Protein AF-Q0DTN8-F1 (afdb_monomer_lite)

Organism: Oryza sativa subsp. japonica (NCBI:txid39947)

Structure (mmCIF, N/CA/C/O backbone):
data_AF-Q0DTN8-F1
#
_entry.id   AF-Q0DTN8-F1
#
loop_
_atom_site.group_PDB
_atom_site.id
_atom_site.type_symbol
_atom_site.label_atom_id
_atom_site.label_alt_id
_atom_site.label_comp_id
_atom_site.label_asym_id
_atom_site.label_entity_id
_atom_site.label_seq_id
_atom_site.pdbx_PDB_ins_code
_atom_site.Cartn_x
_atom_site.Cartn_y
_atom_site.Cartn_z
_atom_site.occupancy
_atom_site.B_iso_or_equiv
_atom_site.auth_seq_id
_atom_site.auth_comp_id
_atom_site.auth_asym_id
_atom_site.auth_atom_id
_atom_site.pdbx_PDB_model_num
ATOM 1 N N . ALA A 1 1 ? -10.455 -3.023 -1.416 1.00 80.81 1 ALA A N 1
ATOM 2 C CA . ALA A 1 1 ? -10.491 -3.413 -2.843 1.00 80.81 1 ALA A CA 1
ATOM 3 C C . ALA A 1 1 ? -10.169 -2.243 -3.778 1.00 80.81 1 ALA A C 1
ATOM 5 O O . ALA A 1 1 ? -9.142 -2.306 -4.436 1.00 80.81 1 ALA A O 1
ATOM 6 N N . ALA A 1 2 ? -10.969 -1.166 -3.813 1.00 90.69 2 ALA A N 1
ATOM 7 C CA . ALA A 1 2 ? -10.760 -0.052 -4.754 1.00 90.69 2 ALA A CA 1
ATOM 8 C C . ALA A 1 2 ? -9.363 0.599 -4.661 1.00 90.69 2 ALA A C 1
ATOM 10 O O . ALA A 1 2 ? -8.658 0.666 -5.661 1.00 90.69 2 ALA A O 1
ATOM 11 N N . PHE A 1 3 ? -8.912 0.997 -3.464 1.00 92.81 3 PHE A N 1
ATOM 12 C CA . PHE A 1 3 ? -7.573 1.585 -3.292 1.00 92.81 3 PHE A CA 1
ATOM 13 C C . PHE A 1 3 ? -6.431 0.617 -3.630 1.00 92.81 3 PHE A C 1
ATOM 15 O O . PHE A 1 3 ? -5.430 1.038 -4.200 1.00 92.81 3 PHE A O 1
ATOM 22 N N . SER A 1 4 ? -6.602 -0.681 -3.354 1.00 91.81 4 SER A N 1
ATOM 23 C CA . SER A 1 4 ? -5.664 -1.737 -3.765 1.00 91.81 4 SER A CA 1
ATOM 24 C C . SER A 1 4 ? -5.577 -1.861 -5.287 1.00 91.81 4 SER A C 1
ATOM 26 O O . SER A 1 4 ? -4.480 -1.992 -5.819 1.00 91.81 4 SER A O 1
ATOM 28 N N . ALA A 1 5 ? -6.706 -1.756 -5.997 1.00 93.44 5 ALA A N 1
ATOM 29 C CA . ALA A 1 5 ? -6.728 -1.749 -7.458 1.00 93.44 5 ALA A CA 1
ATOM 30 C C . ALA A 1 5 ? -6.050 -0.494 -8.029 1.00 93.44 5 ALA A C 1
ATOM 32 O O . ALA A 1 5 ? -5.227 -0.613 -8.928 1.00 93.44 5 ALA A O 1
ATOM 33 N N . ILE A 1 6 ? -6.326 0.689 -7.468 1.00 95.38 6 ILE A N 1
ATOM 34 C CA . ILE A 1 6 ? -5.662 1.946 -7.862 1.00 95.38 6 ILE A CA 1
ATOM 35 C C . ILE A 1 6 ? -4.144 1.837 -7.666 1.00 95.38 6 ILE A C 1
ATOM 37 O O . ILE A 1 6 ? -3.380 2.160 -8.572 1.00 95.38 6 ILE A O 1
ATOM 41 N N . TYR A 1 7 ? -3.707 1.335 -6.508 1.00 96.12 7 TYR A N 1
ATOM 42 C CA . TYR A 1 7 ? -2.292 1.115 -6.218 1.00 96.12 7 TYR A CA 1
ATOM 43 C C . TYR A 1 7 ? -1.648 0.142 -7.218 1.00 96.12 7 TYR A C 1
ATOM 45 O O . TYR A 1 7 ? -0.576 0.423 -7.751 1.00 96.12 7 TYR A O 1
ATOM 53 N N . PHE A 1 8 ? -2.318 -0.976 -7.515 1.00 96.25 8 PHE A N 1
ATOM 54 C CA . PHE A 1 8 ? -1.836 -1.966 -8.476 1.00 96.25 8 PHE A CA 1
ATOM 55 C C . PHE A 1 8 ? -1.734 -1.401 -9.898 1.00 96.25 8 PHE A C 1
ATOM 57 O O . PHE A 1 8 ? -0.713 -1.591 -10.552 1.00 96.25 8 PHE A O 1
ATOM 64 N N . ILE A 1 9 ? -2.738 -0.648 -10.357 1.00 96.12 9 ILE A N 1
ATOM 65 C CA . ILE A 1 9 ? -2.703 0.031 -11.661 1.00 96.12 9 ILE A CA 1
ATOM 66 C C . ILE A 1 9 ? -1.526 1.012 -11.720 1.00 96.12 9 ILE A C 1
ATOM 68 O O . ILE A 1 9 ? -0.806 1.033 -12.716 1.00 96.12 9 ILE A O 1
ATOM 72 N N . GLY A 1 10 ? -1.277 1.773 -10.650 1.00 96.25 10 GLY A N 1
ATOM 73 C CA . GLY A 1 10 ? -0.132 2.682 -10.573 1.00 96.25 10 GLY A CA 1
ATOM 74 C C . GLY A 1 10 ? 1.221 1.961 -10.658 1.00 96.25 10 GLY A C 1
ATOM 75 O O . GLY A 1 10 ? 2.111 2.404 -11.384 1.00 96.25 10 GLY A O 1
ATOM 76 N N . LEU A 1 11 ? 1.362 0.814 -9.985 1.00 95.81 11 LEU A N 1
ATOM 77 C CA . LEU A 1 11 ? 2.558 -0.034 -10.065 1.00 95.81 11 LEU A CA 1
ATOM 78 C C . LEU A 1 11 ? 2.772 -0.632 -11.463 1.00 95.81 11 LEU A C 1
ATOM 80 O O . LEU A 1 11 ? 3.896 -0.635 -11.971 1.00 95.81 11 LEU A O 1
ATOM 84 N N . VAL A 1 12 ? 1.697 -1.086 -12.114 1.00 95.94 12 VAL A N 1
ATOM 85 C CA . VAL A 1 12 ? 1.743 -1.557 -13.504 1.00 95.94 12 VAL A CA 1
ATOM 86 C C . VAL A 1 12 ? 2.155 -0.419 -14.439 1.00 95.94 12 VAL A C 1
ATOM 88 O O . VAL A 1 12 ? 3.038 -0.616 -15.268 1.00 95.94 12 VAL A O 1
ATOM 91 N N . ALA A 1 13 ? 1.587 0.780 -14.279 1.00 94.81 13 ALA A N 1
ATOM 92 C CA . ALA A 1 13 ? 1.940 1.948 -15.084 1.00 94.81 13 ALA A CA 1
ATOM 93 C C . ALA A 1 13 ? 3.426 2.324 -14.942 1.00 94.81 13 ALA A C 1
ATOM 95 O O . ALA A 1 13 ? 4.097 2.530 -15.954 1.00 94.81 13 ALA A O 1
ATOM 96 N N . LEU A 1 14 ? 3.970 2.334 -13.717 1.00 94.31 14 LEU A N 1
ATOM 97 C CA . LEU A 1 14 ? 5.404 2.557 -13.492 1.00 94.31 14 LEU A CA 1
ATOM 98 C C . LEU A 1 14 ? 6.274 1.462 -14.109 1.00 94.31 14 LEU A C 1
ATOM 100 O O . LEU A 1 14 ? 7.275 1.759 -14.762 1.00 94.31 14 LEU A O 1
ATOM 104 N N . THR A 1 15 ? 5.885 0.199 -13.939 1.00 94.06 15 THR A N 1
ATOM 105 C CA . THR A 1 15 ? 6.625 -0.937 -14.499 1.00 94.06 15 THR A CA 1
ATOM 106 C C . THR A 1 15 ? 6.655 -0.869 -16.024 1.00 94.06 15 THR A C 1
ATOM 108 O O . THR A 1 15 ? 7.712 -1.054 -16.625 1.00 94.06 15 THR A O 1
ATOM 111 N N . LEU A 1 16 ? 5.528 -0.539 -16.664 1.00 92.25 16 LEU A N 1
ATOM 112 C CA . LEU A 1 16 ? 5.445 -0.345 -18.111 1.00 92.25 16 LEU A CA 1
ATOM 113 C C . LEU A 1 16 ? 6.270 0.862 -18.566 1.00 92.25 16 LEU A C 1
ATOM 115 O O . LEU A 1 16 ? 7.024 0.739 -19.530 1.00 92.25 16 LEU A O 1
ATOM 119 N N . SER A 1 17 ? 6.202 1.986 -17.845 1.00 91.94 17 SER A N 1
ATOM 120 C CA . SER A 1 17 ? 7.018 3.175 -18.126 1.00 91.94 17 SER A CA 1
ATOM 121 C C . SER A 1 17 ? 8.517 2.869 -18.103 1.00 91.94 17 SER A C 1
ATOM 123 O O . SER A 1 17 ? 9.271 3.446 -18.880 1.00 91.94 17 SER A O 1
ATOM 125 N N . ALA A 1 18 ? 8.946 1.952 -17.233 1.00 89.12 18 ALA A N 1
ATOM 126 C 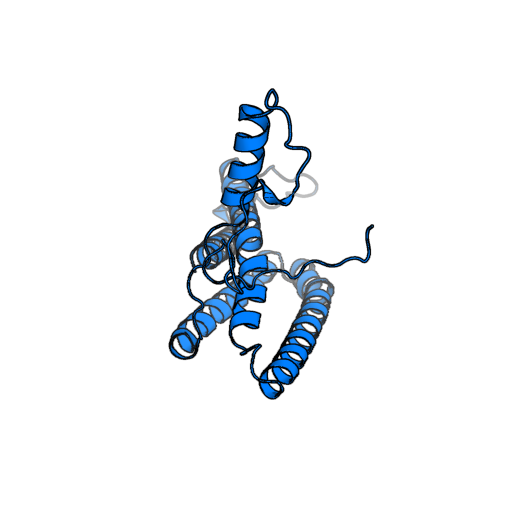CA . ALA A 1 18 ? 10.341 1.566 -17.070 1.00 89.12 18 ALA A CA 1
ATOM 127 C C . ALA A 1 18 ? 10.760 0.333 -17.886 1.00 89.12 18 ALA A C 1
ATOM 129 O O . ALA A 1 18 ? 11.946 0.014 -17.888 1.00 89.12 18 ALA A O 1
ATOM 130 N N . SER A 1 19 ? 9.844 -0.357 -18.575 1.00 88.75 19 SER A N 1
ATOM 131 C CA . SER A 1 19 ? 10.147 -1.601 -19.312 1.00 88.75 19 SER A CA 1
ATOM 132 C C . SER A 1 19 ? 9.856 -1.514 -20.810 1.00 88.75 19 SER A C 1
ATOM 134 O O . SER A 1 19 ? 10.461 -2.244 -21.591 1.00 88.75 19 SER A O 1
ATOM 136 N N . VAL A 1 20 ? 8.935 -0.642 -21.233 1.00 88.31 20 VAL A N 1
ATOM 137 C CA . VAL A 1 20 ? 8.545 -0.497 -22.640 1.00 88.31 20 VAL A CA 1
ATOM 138 C C . VAL A 1 20 ? 9.430 0.558 -23.311 1.00 88.31 20 VAL A C 1
ATOM 140 O O . VAL A 1 20 ? 9.359 1.724 -22.920 1.00 88.31 20 VAL A O 1
ATOM 143 N N . PRO A 1 21 ? 10.198 0.218 -24.367 1.00 82.25 21 PRO A N 1
ATOM 144 C CA . PRO A 1 21 ? 11.102 1.166 -25.026 1.00 82.25 21 PRO A CA 1
ATOM 145 C C . PRO A 1 21 ? 10.416 2.432 -25.559 1.00 82.25 21 PRO A C 1
ATOM 147 O O . PRO A 1 21 ? 11.025 3.492 -25.584 1.00 82.25 21 PRO A O 1
ATOM 150 N N . ALA A 1 22 ? 9.139 2.347 -25.949 1.00 80.81 22 ALA A N 1
ATOM 151 C CA . ALA A 1 22 ? 8.358 3.501 -26.406 1.00 80.81 22 ALA A CA 1
ATOM 152 C C . ALA A 1 22 ? 8.026 4.506 -25.280 1.00 80.81 22 ALA A C 1
ATOM 154 O O . ALA A 1 22 ? 7.807 5.688 -25.545 1.00 80.81 22 ALA A O 1
ATOM 155 N N . LEU A 1 23 ? 7.984 4.046 -24.025 1.00 79.88 23 LEU A N 1
ATOM 156 C CA . LEU A 1 23 ? 7.694 4.868 -22.846 1.00 79.88 23 LEU A CA 1
ATOM 157 C C . LEU A 1 23 ? 8.962 5.304 -22.099 1.00 79.88 23 LEU A C 1
ATOM 159 O O . LEU A 1 23 ? 8.875 6.107 -21.173 1.00 79.88 23 LEU A O 1
ATOM 163 N N . GLN A 1 24 ? 10.130 4.817 -22.518 1.00 84.00 24 GLN A N 1
ATOM 164 C CA . GLN A 1 24 ? 11.418 5.250 -21.996 1.00 84.00 24 GLN A CA 1
ATOM 165 C C . GLN A 1 24 ? 11.964 6.427 -22.813 1.00 84.00 24 GLN A C 1
ATOM 167 O O . GLN A 1 24 ? 11.819 6.448 -24.042 1.00 84.00 24 GLN A O 1
ATOM 172 N N . PRO A 1 25 ? 12.629 7.402 -22.170 1.00 80.06 25 PRO A N 1
ATOM 173 C CA . PRO A 1 25 ? 13.370 8.412 -22.906 1.00 80.06 25 PRO A CA 1
ATOM 174 C C . PRO A 1 25 ? 14.458 7.744 -23.769 1.00 80.06 25 PRO A C 1
ATOM 176 O O . PRO A 1 25 ? 14.965 6.671 -23.414 1.00 80.06 25 PRO A O 1
ATOM 179 N N . PRO A 1 26 ? 14.830 8.351 -24.908 1.00 78.62 26 PRO A N 1
ATOM 180 C CA . PRO A 1 26 ? 15.889 7.817 -25.753 1.00 78.62 26 PRO A CA 1
ATOM 181 C C . PRO A 1 26 ? 17.196 7.670 -24.965 1.00 78.62 26 PRO A C 1
ATOM 183 O O . PRO A 1 26 ? 17.511 8.490 -24.101 1.00 78.62 26 PRO A O 1
ATOM 186 N N . LYS A 1 27 ? 17.982 6.634 -25.283 1.00 79.06 27 LYS A N 1
ATOM 187 C CA . LYS A 1 27 ? 19.291 6.422 -24.647 1.00 79.06 27 LYS A CA 1
ATOM 188 C C . LYS A 1 27 ? 20.189 7.642 -24.870 1.00 79.06 27 LYS A C 1
ATOM 190 O O . LYS A 1 27 ? 20.216 8.199 -25.966 1.00 79.06 27 LYS A O 1
ATOM 195 N N . CYS A 1 28 ? 20.946 8.022 -23.844 1.00 82.00 28 CYS A N 1
ATOM 196 C CA . CYS A 1 28 ? 21.889 9.130 -23.941 1.00 82.00 28 CYS A CA 1
ATOM 197 C C . CYS A 1 28 ? 22.970 8.842 -24.990 1.00 82.00 28 CYS A C 1
ATOM 199 O O . CYS A 1 28 ? 23.512 7.736 -25.052 1.00 82.00 28 CYS A O 1
ATOM 201 N N . SER A 1 29 ? 23.307 9.852 -25.790 1.00 80.38 29 SER A N 1
ATOM 202 C CA . SER A 1 29 ? 24.415 9.793 -26.743 1.00 80.38 29 SER A CA 1
ATOM 203 C C . SER A 1 29 ? 25.628 10.486 -26.123 1.00 80.38 29 SER A C 1
ATOM 205 O O . SER A 1 29 ? 25.828 11.689 -26.292 1.00 80.38 29 SER A O 1
ATOM 207 N N . GLY A 1 30 ? 26.420 9.739 -25.351 1.00 81.00 30 GLY A N 1
ATOM 208 C CA . GLY A 1 30 ? 27.534 10.297 -24.578 1.00 81.00 30 GLY A CA 1
ATOM 209 C C . GLY A 1 30 ? 27.035 11.112 -23.382 1.00 81.00 30 GLY A C 1
ATOM 210 O O . GLY A 1 30 ? 26.305 10.587 -22.547 1.00 81.00 30 GLY A O 1
ATOM 211 N N . SER A 1 31 ? 27.418 12.389 -23.294 1.00 80.50 31 SER A N 1
ATOM 212 C CA . SER A 1 31 ? 27.005 13.303 -22.215 1.00 80.50 31 SER A CA 1
ATOM 213 C C . SER A 1 31 ? 25.653 13.988 -22.448 1.00 80.50 31 SER A C 1
ATOM 215 O O . SER A 1 31 ? 25.164 14.677 -21.555 1.00 80.50 31 SER A O 1
ATOM 217 N N . ILE A 1 32 ? 25.047 13.824 -23.629 1.00 80.81 32 ILE A N 1
ATOM 218 C CA . ILE A 1 32 ? 23.784 14.476 -23.991 1.00 80.81 32 ILE A CA 1
ATOM 219 C C . ILE A 1 32 ? 22.647 13.457 -23.871 1.00 80.81 32 ILE A C 1
ATOM 221 O O . ILE A 1 32 ? 22.564 12.496 -24.642 1.00 80.81 32 ILE A O 1
ATOM 225 N N . CYS A 1 33 ? 21.766 13.684 -22.898 1.00 81.94 33 CYS A N 1
ATOM 226 C CA . CYS A 1 33 ? 20.543 12.918 -22.691 1.00 81.94 33 CYS A CA 1
ATOM 227 C C . CYS A 1 33 ? 19.343 13.761 -23.147 1.00 81.94 33 CYS A C 1
ATOM 229 O O . CYS A 1 33 ? 19.134 14.839 -22.589 1.00 81.94 33 CYS A O 1
ATOM 231 N N . PRO A 1 34 ? 18.567 13.319 -24.151 1.00 81.44 34 PRO A N 1
ATOM 232 C CA . PRO A 1 34 ? 17.347 14.019 -24.533 1.00 81.44 34 PRO A CA 1
ATOM 233 C C . PRO A 1 34 ? 16.305 13.933 -23.412 1.00 81.44 34 PRO A C 1
ATOM 235 O O . PRO A 1 34 ? 16.177 12.904 -22.746 1.00 81.44 34 PRO A O 1
ATOM 238 N N . GLU A 1 35 ? 15.556 15.017 -23.216 1.00 82.00 35 GLU A N 1
ATOM 239 C CA . GLU A 1 35 ? 14.463 15.052 -22.244 1.00 82.00 35 GLU A CA 1
ATOM 240 C C . GLU A 1 35 ? 13.339 14.082 -22.628 1.00 82.00 35 GLU A C 1
ATOM 242 O O . GLU A 1 35 ? 13.121 13.764 -23.803 1.00 82.00 35 GLU A O 1
ATOM 247 N N . ALA A 1 36 ? 12.613 13.606 -21.617 1.00 84.44 36 ALA A N 1
ATOM 248 C CA . ALA A 1 36 ? 11.463 12.747 -21.840 1.00 84.44 36 ALA A CA 1
ATOM 249 C C . ALA A 1 36 ? 10.318 13.543 -22.485 1.00 84.44 36 ALA A C 1
ATOM 251 O O . ALA A 1 36 ? 10.111 14.725 -22.212 1.00 84.44 36 ALA A O 1
ATOM 252 N N . SER A 1 37 ? 9.539 12.886 -23.342 1.00 86.69 37 SER A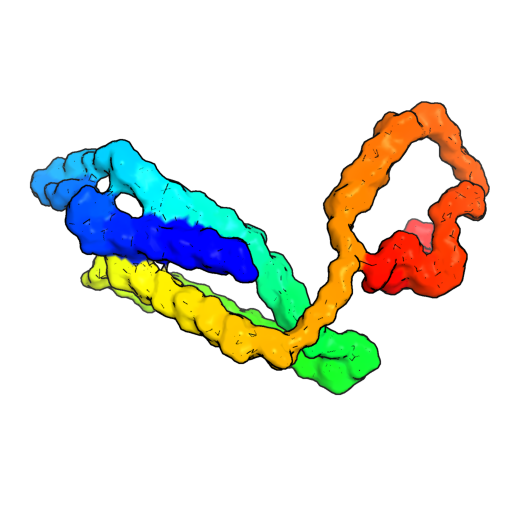 N 1
ATOM 253 C CA . SER A 1 37 ? 8.369 13.531 -23.946 1.00 86.69 37 SER A CA 1
ATOM 254 C C . SER A 1 37 ? 7.257 13.762 -22.914 1.00 86.69 37 SER A C 1
ATOM 256 O O . SER A 1 37 ? 7.170 13.070 -21.897 1.00 86.69 37 SER A O 1
ATOM 258 N N . LEU A 1 38 ? 6.337 14.689 -23.205 1.00 88.56 38 LEU A N 1
ATOM 259 C CA . LEU A 1 38 ? 5.158 14.952 -22.363 1.00 88.56 38 LEU A CA 1
ATOM 260 C C . LEU A 1 38 ? 4.353 13.682 -22.048 1.00 88.56 38 LEU A C 1
ATOM 262 O O . LEU A 1 38 ? 3.859 13.529 -20.933 1.00 88.56 38 LEU A O 1
ATOM 266 N N . LEU A 1 39 ? 4.246 12.754 -23.006 1.00 87.44 39 LEU A N 1
ATOM 267 C CA . LEU A 1 39 ? 3.550 11.482 -22.809 1.00 87.44 39 LEU A CA 1
ATOM 268 C C . LEU A 1 39 ? 4.269 10.592 -21.784 1.00 87.44 39 LEU A C 1
ATOM 270 O O . LEU A 1 39 ? 3.619 10.005 -20.923 1.00 87.44 39 LEU A O 1
ATOM 274 N N . GLN A 1 40 ? 5.599 10.519 -21.852 1.00 89.19 40 GLN A N 1
ATOM 275 C CA . GLN A 1 40 ? 6.416 9.723 -20.930 1.00 89.19 40 GLN A CA 1
ATOM 276 C C . GLN A 1 40 ? 6.324 10.274 -19.506 1.00 89.19 40 GLN A C 1
ATOM 278 O O . GLN A 1 40 ? 6.067 9.519 -18.568 1.00 89.19 40 GLN A O 1
ATOM 283 N N . TYR A 1 41 ? 6.415 11.599 -19.351 1.00 90.62 41 TYR A N 1
ATOM 284 C CA . TYR A 1 41 ? 6.171 12.251 -18.065 1.00 90.62 41 TYR A CA 1
ATOM 285 C C . TYR A 1 41 ? 4.751 12.010 -17.554 1.00 90.62 41 TY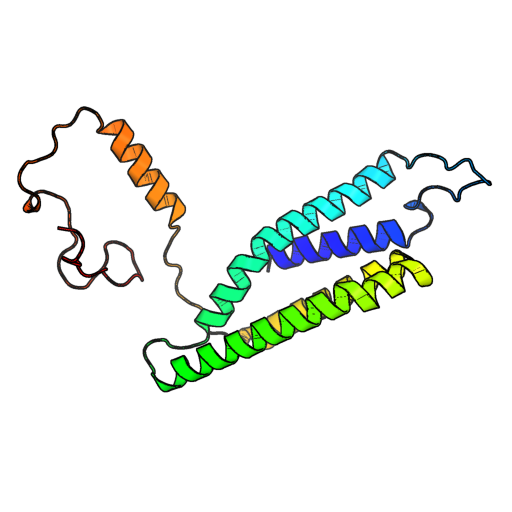R A C 1
ATOM 287 O O . TYR A 1 41 ? 4.574 11.678 -16.383 1.00 90.62 41 TYR A O 1
ATOM 295 N N . GLY A 1 42 ? 3.741 12.133 -18.418 1.00 91.69 42 GLY A N 1
ATOM 296 C CA . GLY A 1 42 ? 2.344 11.916 -18.049 1.00 91.69 42 GLY A CA 1
ATOM 297 C C . GLY A 1 42 ? 2.090 10.510 -17.505 1.00 91.69 42 GLY A C 1
ATOM 298 O O . GLY A 1 42 ? 1.480 10.360 -16.445 1.00 91.69 42 GLY A O 1
ATOM 299 N N . VAL A 1 43 ? 2.599 9.473 -18.176 1.00 92.00 43 VAL A N 1
ATOM 300 C CA . VAL A 1 43 ? 2.461 8.077 -17.721 1.00 92.00 43 VAL A CA 1
ATOM 301 C C . VAL A 1 43 ? 3.214 7.846 -16.409 1.00 92.00 43 VAL A C 1
ATOM 303 O O . VAL A 1 43 ? 2.659 7.264 -15.478 1.00 92.00 43 VAL A O 1
ATOM 306 N N . PHE A 1 44 ? 4.441 8.353 -16.293 1.00 92.75 44 PHE A N 1
ATOM 307 C CA . PHE A 1 44 ? 5.244 8.193 -15.084 1.00 92.75 44 PHE A CA 1
ATOM 308 C C . PHE A 1 44 ? 4.601 8.867 -13.860 1.00 92.75 44 PHE A C 1
ATOM 310 O O . PHE A 1 44 ? 4.386 8.226 -12.828 1.00 92.75 44 PHE A O 1
ATOM 317 N N . PHE A 1 45 ? 4.224 10.145 -13.975 1.00 95.06 45 PHE A N 1
ATOM 318 C CA . PHE A 1 45 ? 3.624 10.889 -12.866 1.00 95.06 45 PHE A CA 1
ATOM 319 C C . PHE A 1 45 ? 2.216 10.411 -12.529 1.00 95.06 45 PHE A C 1
ATOM 321 O O . PHE A 1 45 ? 1.880 10.330 -11.349 1.00 95.06 45 PHE A O 1
ATOM 328 N N . SER A 1 46 ? 1.397 10.044 -13.518 1.00 95.12 46 SER A N 1
ATOM 329 C CA . SER A 1 46 ? 0.085 9.452 -13.227 1.00 95.12 46 SER A CA 1
ATOM 330 C C . SER A 1 46 ? 0.224 8.152 -12.428 1.00 95.12 46 SER A C 1
ATOM 332 O O . SER A 1 46 ? -0.488 7.981 -11.438 1.00 95.12 46 SER A O 1
ATOM 334 N N . GLY A 1 47 ? 1.195 7.295 -12.770 1.00 95.75 47 GLY A N 1
ATOM 335 C CA . GLY A 1 47 ? 1.534 6.102 -11.993 1.00 95.75 47 GLY A CA 1
ATOM 336 C C . GLY A 1 47 ? 1.933 6.431 -10.551 1.00 95.75 47 GLY A C 1
ATOM 337 O O . GLY A 1 47 ? 1.382 5.853 -9.612 1.00 95.75 47 GLY A O 1
ATOM 338 N N . LEU A 1 48 ? 2.819 7.415 -10.355 1.00 95.94 48 LEU A N 1
ATOM 339 C CA . LEU A 1 48 ? 3.226 7.876 -9.020 1.00 95.94 48 LEU A CA 1
ATOM 340 C C . LEU A 1 48 ? 2.051 8.402 -8.187 1.00 95.94 48 LEU A C 1
ATOM 342 O O . LEU A 1 48 ? 1.916 8.039 -7.017 1.00 95.94 48 LEU A O 1
ATOM 346 N N . TYR A 1 49 ? 1.178 9.223 -8.773 1.00 97.19 49 TYR A N 1
ATOM 347 C CA . TYR A 1 49 ? 0.011 9.753 -8.067 1.00 97.19 49 TYR A CA 1
ATOM 348 C C . TYR A 1 49 ? -1.003 8.657 -7.721 1.00 97.19 49 TYR A C 1
ATOM 350 O O . TYR A 1 49 ? -1.563 8.675 -6.624 1.00 97.19 49 TYR A O 1
ATOM 358 N N . MET A 1 50 ? -1.200 7.663 -8.594 1.00 96.19 50 MET A N 1
ATOM 359 C CA . MET A 1 50 ? -2.033 6.495 -8.288 1.00 96.19 50 MET A CA 1
ATOM 360 C C . MET A 1 50 ? -1.454 5.666 -7.136 1.00 96.19 50 MET A C 1
ATOM 362 O O . MET A 1 50 ? -2.192 5.267 -6.236 1.00 96.19 50 MET A O 1
ATOM 366 N N . ILE A 1 51 ? -0.135 5.459 -7.107 1.00 96.50 51 ILE A N 1
ATOM 367 C CA . ILE A 1 51 ? 0.552 4.784 -5.996 1.00 96.50 51 ILE A CA 1
ATOM 368 C C . ILE A 1 51 ? 0.377 5.567 -4.694 1.00 96.50 51 ILE A C 1
ATOM 370 O O . ILE A 1 51 ? 0.058 4.969 -3.664 1.00 96.50 51 ILE A O 1
ATOM 374 N N . ALA A 1 52 ? 0.547 6.890 -4.723 1.00 96.31 52 ALA A N 1
ATOM 375 C CA . ALA A 1 52 ? 0.372 7.742 -3.550 1.00 96.31 52 ALA A CA 1
ATOM 376 C C . ALA A 1 52 ? -1.066 7.671 -3.011 1.00 96.31 52 ALA A C 1
ATOM 378 O O . ALA A 1 52 ? -1.270 7.410 -1.823 1.00 96.31 52 ALA A O 1
ATOM 379 N N . LEU A 1 53 ? -2.060 7.809 -3.894 1.00 95.25 53 LEU A N 1
ATOM 380 C CA . LEU A 1 53 ? -3.479 7.711 -3.553 1.00 95.25 53 LEU A CA 1
ATOM 381 C C . LEU A 1 53 ? -3.834 6.328 -2.989 1.00 95.25 53 LEU A C 1
ATOM 383 O O . LEU A 1 53 ? -4.472 6.216 -1.942 1.00 95.25 53 LEU A O 1
ATOM 387 N N . GLY A 1 54 ? -3.388 5.266 -3.660 1.00 94.44 54 GLY A N 1
ATOM 388 C CA . GLY A 1 54 ? -3.628 3.894 -3.234 1.00 94.44 54 GLY A CA 1
ATOM 389 C C . GLY A 1 54 ? -2.983 3.585 -1.882 1.00 94.44 54 GLY A C 1
ATOM 390 O O . GLY A 1 54 ? -3.641 3.047 -0.996 1.00 94.44 54 GLY A O 1
ATOM 391 N N . THR A 1 55 ? -1.734 4.007 -1.667 1.00 93.12 55 THR A N 1
ATOM 392 C CA . THR A 1 55 ? -1.027 3.825 -0.386 1.00 93.12 55 THR A CA 1
ATOM 393 C C . THR A 1 55 ? -1.731 4.551 0.756 1.00 93.12 55 THR A C 1
ATOM 395 O O . THR A 1 55 ? -1.871 3.989 1.844 1.00 93.12 55 THR A O 1
ATOM 398 N N . GLY A 1 56 ? -2.191 5.781 0.505 1.00 92.38 56 GLY A N 1
ATOM 399 C CA . GLY A 1 56 ? -2.927 6.583 1.479 1.00 92.38 56 GLY A CA 1
ATOM 400 C C . GLY A 1 56 ? -4.231 5.926 1.930 1.00 92.38 56 GLY A C 1
ATOM 401 O O . GLY A 1 56 ? -4.567 5.995 3.108 1.00 92.38 56 GLY A O 1
ATOM 402 N N . GLY A 1 57 ? -4.928 5.231 1.025 1.00 91.00 57 GLY A N 1
ATOM 403 C CA . GLY A 1 57 ? -6.143 4.483 1.358 1.00 91.00 57 GLY A CA 1
ATOM 404 C C . GLY A 1 57 ? -5.882 3.116 1.999 1.00 91.00 57 GLY A C 1
ATOM 405 O O . GLY A 1 57 ? -6.595 2.717 2.912 1.00 91.00 57 GLY A O 1
ATOM 406 N N . ILE A 1 58 ? -4.860 2.380 1.553 1.00 92.44 58 ILE A N 1
ATOM 407 C CA . ILE A 1 58 ? -4.590 1.011 2.029 1.00 92.44 58 ILE A CA 1
ATOM 408 C C . ILE A 1 58 ? -4.065 1.006 3.467 1.00 92.44 58 ILE A C 1
ATOM 410 O O . ILE A 1 58 ? -4.540 0.217 4.282 1.00 92.44 58 ILE A O 1
ATOM 414 N N . LYS A 1 59 ? -3.094 1.871 3.790 1.00 89.38 59 LYS A N 1
ATOM 415 C CA . LYS A 1 59 ? -2.397 1.860 5.088 1.00 89.38 59 LYS A CA 1
ATOM 416 C C . LYS A 1 59 ? -3.329 1.911 6.310 1.00 89.38 59 LYS A C 1
ATOM 418 O O . LYS A 1 59 ? -3.181 1.034 7.158 1.00 89.38 59 LYS A O 1
ATOM 423 N N . PRO A 1 60 ? -4.274 2.866 6.425 1.00 88.25 60 PRO A N 1
ATOM 424 C CA . PRO A 1 60 ? -5.176 2.911 7.576 1.00 88.25 60 PRO A CA 1
ATOM 425 C C . PRO A 1 60 ? -6.194 1.764 7.565 1.00 88.25 60 PRO A C 1
ATOM 427 O O . PRO A 1 60 ? -6.585 1.283 8.620 1.00 88.25 60 PRO A O 1
ATOM 430 N N . CYS A 1 61 ? -6.615 1.293 6.388 1.00 89.75 61 CYS A N 1
ATOM 431 C CA . CYS A 1 61 ? -7.627 0.246 6.292 1.00 89.75 61 CYS A CA 1
ATOM 432 C C . CYS A 1 61 ? -7.091 -1.141 6.662 1.00 89.75 61 CYS A C 1
ATOM 434 O O . CYS A 1 61 ? -7.816 -1.915 7.275 1.00 89.75 61 CYS A O 1
ATOM 436 N N . VAL A 1 62 ? -5.850 -1.478 6.295 1.00 91.06 62 VAL A N 1
ATOM 437 C CA . VAL A 1 62 ? -5.296 -2.825 6.523 1.00 91.06 62 VAL A CA 1
ATOM 438 C C . VAL A 1 62 ? -5.046 -3.094 8.004 1.00 91.06 62 VAL A C 1
ATOM 440 O O . VAL A 1 62 ? -5.379 -4.177 8.482 1.00 91.06 62 VAL A O 1
ATOM 443 N N . SER A 1 63 ? -4.490 -2.128 8.741 1.00 90.38 63 SER A N 1
ATOM 444 C CA . SER A 1 63 ? -4.240 -2.297 10.177 1.00 90.38 63 SER A CA 1
ATOM 445 C C . SER A 1 63 ? -5.544 -2.407 10.964 1.00 90.38 63 SER A C 1
ATOM 447 O O . SER A 1 63 ? -5.675 -3.310 11.788 1.00 90.38 63 SER A O 1
ATOM 449 N N . SER A 1 64 ? -6.526 -1.547 10.672 1.00 90.06 64 SER A N 1
ATOM 450 C CA . SER A 1 64 ? -7.857 -1.623 11.280 1.00 90.06 64 SER A CA 1
ATOM 451 C C . SER A 1 64 ? -8.553 -2.941 10.944 1.00 90.06 64 SER A C 1
ATOM 453 O O . SER A 1 64 ? -8.966 -3.654 11.850 1.00 90.06 64 SER A O 1
ATOM 455 N N . PHE A 1 65 ? -8.583 -3.339 9.670 1.00 90.56 65 PHE A N 1
ATOM 456 C CA . PHE A 1 65 ? -9.213 -4.594 9.257 1.00 90.56 65 PHE A CA 1
ATOM 457 C C . PHE A 1 65 ? -8.554 -5.832 9.885 1.00 90.56 65 PHE A C 1
ATOM 459 O O . PHE A 1 65 ? -9.242 -6.790 10.231 1.00 90.56 65 PHE A O 1
ATOM 466 N N . GLY A 1 66 ? -7.227 -5.819 10.047 1.00 90.69 66 GLY A N 1
ATOM 467 C CA . GLY A 1 66 ? -6.494 -6.879 10.742 1.00 90.69 66 GLY A CA 1
ATOM 468 C C . GLY A 1 66 ? -6.832 -6.945 12.233 1.00 90.69 66 GLY A C 1
ATOM 469 O O . GLY A 1 66 ? -7.035 -8.033 12.766 1.00 90.69 66 GLY A O 1
ATOM 470 N N . ALA A 1 67 ? -6.950 -5.791 12.897 1.00 89.62 67 ALA A N 1
ATOM 471 C CA . ALA A 1 67 ? -7.397 -5.718 14.287 1.00 89.62 67 ALA A CA 1
ATOM 472 C C . ALA A 1 67 ? -8.831 -6.245 14.465 1.00 89.62 67 ALA A C 1
ATOM 474 O O . ALA A 1 67 ? -9.096 -6.932 15.450 1.00 89.62 67 ALA A O 1
ATOM 475 N N . ASP A 1 68 ? -9.709 -5.966 13.499 1.00 90.25 68 ASP A N 1
ATOM 476 C CA . ASP A 1 68 ? -11.126 -6.347 13.493 1.00 90.25 68 ASP A CA 1
ATOM 477 C C . ASP A 1 68 ? -11.369 -7.863 13.396 1.00 90.25 68 ASP A C 1
ATOM 479 O O . ASP A 1 68 ? -12.493 -8.324 13.616 1.00 90.25 68 ASP A O 1
ATOM 483 N N . GLN A 1 69 ? -10.336 -8.651 13.070 1.00 90.06 69 GLN A N 1
ATOM 484 C CA . GLN A 1 69 ? -10.434 -10.114 13.024 1.00 90.06 69 GLN A CA 1
ATOM 485 C C . GLN A 1 69 ? -10.448 -10.758 14.418 1.00 90.06 69 GLN A C 1
ATOM 487 O O . GLN A 1 69 ? -10.882 -11.903 14.558 1.00 90.06 69 GLN A O 1
ATOM 492 N N . PHE A 1 70 ? -10.004 -10.036 15.448 1.00 90.19 70 PHE A N 1
ATOM 493 C CA . PHE A 1 70 ? -9.930 -10.520 16.824 1.00 90.19 70 PHE A CA 1
ATOM 494 C C . PHE A 1 70 ? -11.072 -9.945 17.659 1.00 90.19 70 PHE A C 1
ATOM 496 O O . PHE A 1 70 ? -11.414 -8.771 17.523 1.00 90.19 70 PHE A O 1
ATOM 503 N N . ASP A 1 71 ? -11.653 -10.766 18.532 1.00 85.50 71 ASP A N 1
ATOM 504 C CA . ASP A 1 71 ? -12.688 -10.309 19.455 1.00 85.50 71 ASP A CA 1
ATOM 505 C C . ASP A 1 71 ? -12.047 -9.688 20.702 1.00 85.50 71 ASP A C 1
ATOM 507 O O . ASP A 1 71 ? -11.376 -10.363 21.482 1.00 85.50 71 ASP A O 1
ATOM 511 N N . ASP A 1 72 ? -12.258 -8.387 20.905 1.00 81.38 72 ASP A N 1
ATOM 512 C CA . ASP A 1 72 ? -11.754 -7.692 22.086 1.00 81.38 72 ASP A CA 1
ATOM 513 C C . ASP A 1 72 ? -12.532 -8.056 23.361 1.00 81.38 72 ASP A C 1
ATOM 515 O O . ASP A 1 72 ? -12.121 -7.645 24.440 1.00 81.38 72 ASP A O 1
ATOM 519 N N . SER A 1 73 ? -13.635 -8.803 23.311 1.00 82.62 73 SER A N 1
ATOM 520 C CA . SER A 1 73 ? -14.326 -9.287 24.516 1.00 82.62 73 SER A CA 1
ATOM 521 C C . SER A 1 73 ? -13.699 -10.561 25.101 1.00 82.62 73 SER A C 1
ATOM 523 O O . SER A 1 73 ? -13.791 -10.772 26.311 1.00 82.62 73 SER A O 1
ATOM 525 N N . ASP A 1 74 ? -12.989 -11.350 24.286 1.00 86.69 74 ASP A N 1
ATOM 526 C CA . ASP A 1 74 ? -12.314 -12.583 24.702 1.00 86.69 74 ASP A CA 1
ATOM 527 C C . ASP A 1 74 ? -10.838 -12.314 25.087 1.00 86.69 74 ASP A C 1
ATOM 529 O O . ASP A 1 74 ? -10.024 -11.917 24.243 1.00 86.69 74 ASP A O 1
ATOM 533 N N . PRO A 1 75 ? -10.434 -12.555 26.352 1.00 86.81 75 PRO A N 1
ATOM 534 C CA . PRO A 1 75 ? -9.046 -12.415 26.792 1.00 86.81 75 PRO A CA 1
ATOM 535 C C . PRO A 1 75 ? -8.038 -13.220 25.959 1.00 86.81 75 PRO A C 1
ATOM 537 O O . PRO A 1 75 ? -6.907 -12.767 25.775 1.00 86.81 75 PRO A O 1
ATOM 540 N N . ALA A 1 76 ? -8.420 -14.394 25.443 1.00 87.81 76 ALA A N 1
ATOM 541 C CA . ALA A 1 76 ? -7.537 -15.228 24.634 1.00 87.81 76 ALA A CA 1
ATOM 542 C C . ALA A 1 76 ? -7.267 -14.602 23.257 1.00 87.81 76 ALA A C 1
ATOM 544 O O . ALA A 1 76 ? -6.127 -14.608 22.781 1.00 87.81 76 ALA A O 1
ATOM 545 N N . ASP A 1 77 ? -8.289 -14.020 22.628 1.00 86.44 77 ASP A N 1
ATOM 546 C CA . ASP A 1 77 ? -8.152 -13.349 21.334 1.00 86.44 77 ASP A CA 1
ATOM 547 C C . ASP A 1 77 ? -7.372 -12.033 21.450 1.00 86.44 77 ASP A C 1
ATOM 549 O O . ASP A 1 77 ? -6.586 -11.720 20.552 1.00 86.44 77 ASP A O 1
ATOM 553 N N . ARG A 1 78 ? -7.448 -11.325 22.587 1.00 86.62 78 ARG A N 1
ATOM 554 C CA . ARG A 1 78 ? -6.594 -10.149 22.861 1.00 86.62 78 ARG A CA 1
ATOM 555 C C . ARG A 1 78 ? -5.101 -10.480 22.833 1.00 86.62 78 ARG A C 1
ATOM 557 O O . ARG A 1 78 ? -4.309 -9.733 22.255 1.00 86.62 78 ARG A O 1
ATOM 564 N N . VAL A 1 79 ? -4.699 -11.607 23.426 1.00 90.38 79 VAL A N 1
ATOM 565 C CA . VAL A 1 79 ? -3.292 -12.048 23.412 1.00 90.38 79 VAL A CA 1
ATOM 566 C C . VAL A 1 79 ? -2.852 -12.393 21.985 1.00 90.38 79 VAL A C 1
ATOM 568 O O . VAL A 1 79 ? -1.767 -11.992 21.553 1.00 90.38 79 VAL A O 1
ATOM 571 N N . LYS A 1 80 ? -3.711 -13.073 21.210 1.00 90.19 80 LYS A N 1
ATOM 572 C CA . LYS A 1 80 ? -3.440 -13.380 19.794 1.00 90.19 80 LYS A CA 1
ATOM 573 C C . LYS A 1 80 ? -3.328 -12.115 18.942 1.00 90.19 80 LYS A C 1
ATOM 575 O O . LYS A 1 80 ? -2.428 -12.042 18.110 1.00 90.19 80 LYS A O 1
ATOM 580 N N . LYS A 1 81 ? -4.172 -11.107 19.184 1.00 90.75 81 LYS A N 1
ATOM 581 C CA . LYS A 1 81 ? -4.119 -9.792 18.524 1.00 90.75 81 LYS A CA 1
ATOM 582 C C . LYS A 1 81 ? -2.775 -9.102 18.758 1.00 90.75 81 LYS A C 1
ATOM 584 O O . LYS A 1 81 ? -2.163 -8.616 17.809 1.00 90.75 81 LYS A O 1
ATOM 589 N N . GLY A 1 82 ? -2.274 -9.115 19.996 1.00 90.69 82 GLY A N 1
ATOM 590 C CA . GLY A 1 82 ? -0.942 -8.592 20.319 1.00 90.69 82 GLY A CA 1
ATOM 591 C C . GLY A 1 82 ? 0.174 -9.317 19.558 1.00 90.69 82 GLY A C 1
ATOM 592 O O . GLY A 1 82 ? 1.020 -8.680 18.933 1.00 90.69 82 GLY A O 1
ATOM 593 N N . SER A 1 83 ? 0.136 -10.653 19.535 1.00 93.00 83 SER A N 1
ATOM 594 C CA . SER A 1 83 ? 1.090 -11.465 18.764 1.00 93.00 83 SER A CA 1
ATOM 595 C C . SER A 1 83 ? 1.023 -11.184 17.256 1.00 93.00 83 SER A C 1
ATOM 597 O O . SER A 1 83 ? 2.060 -11.037 16.607 1.00 93.00 83 SER A O 1
ATOM 599 N N . PHE A 1 84 ? -0.1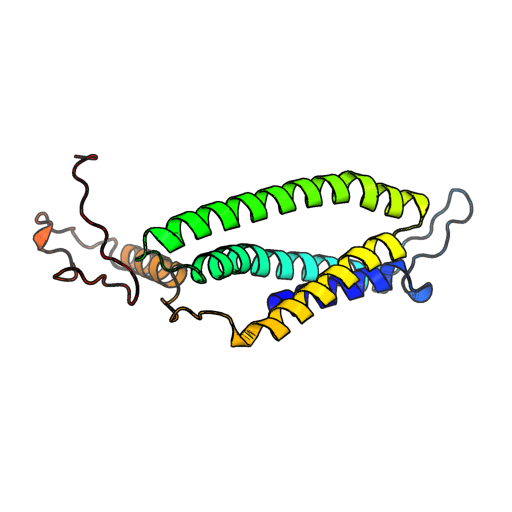83 -11.028 16.701 1.00 93.62 84 PHE A N 1
ATOM 600 C CA . PHE A 1 84 ? -0.395 -10.651 15.303 1.00 93.62 84 PHE A CA 1
ATOM 601 C C . PHE A 1 84 ? 0.284 -9.322 14.965 1.00 93.62 84 PHE A C 1
ATOM 603 O O . PHE A 1 84 ? 1.034 -9.257 13.992 1.00 93.62 84 PHE A O 1
ATOM 610 N N . PHE A 1 85 ? 0.087 -8.281 15.782 1.00 93.50 85 PHE A N 1
ATOM 611 C CA . PHE A 1 85 ? 0.731 -6.989 15.541 1.00 93.50 85 PHE A CA 1
ATOM 612 C C . PHE A 1 85 ? 2.251 -7.051 15.713 1.00 93.50 85 PHE A C 1
ATOM 614 O O . PHE A 1 85 ? 2.967 -6.445 14.918 1.00 93.50 85 PHE A O 1
ATOM 621 N N . ASN A 1 86 ? 2.764 -7.831 16.669 1.00 95.06 86 ASN A N 1
ATOM 622 C CA . ASN A 1 86 ? 4.207 -8.041 16.810 1.00 95.06 86 ASN A CA 1
ATOM 623 C C . ASN A 1 86 ? 4.818 -8.633 15.531 1.00 95.06 86 ASN A C 1
ATOM 625 O O . ASN A 1 86 ? 5.798 -8.098 15.011 1.00 95.06 86 ASN A O 1
ATOM 629 N N . TRP A 1 87 ? 4.209 -9.688 14.982 1.00 95.94 87 TRP A N 1
ATOM 630 C CA . TRP A 1 87 ? 4.642 -10.279 13.713 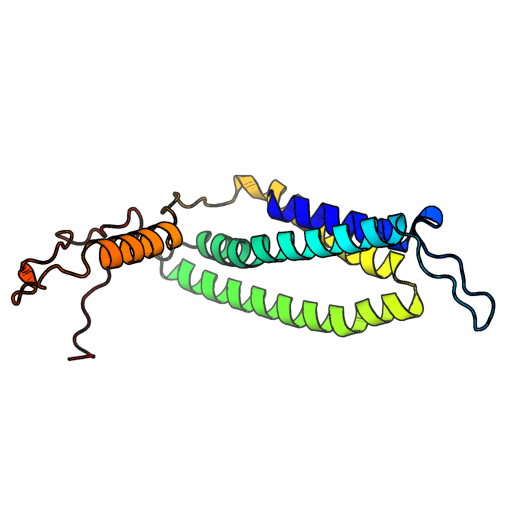1.00 95.94 87 TRP A CA 1
ATOM 631 C C . TRP A 1 87 ? 4.468 -9.324 12.532 1.00 95.94 87 TRP A C 1
ATOM 633 O O . TRP A 1 87 ? 5.365 -9.212 11.700 1.00 95.94 87 TRP A O 1
ATOM 643 N N . PHE A 1 88 ? 3.358 -8.589 12.477 1.00 93.19 88 PHE A N 1
ATOM 644 C CA . PHE A 1 88 ? 3.103 -7.586 11.446 1.00 93.19 88 PHE A CA 1
ATOM 645 C C . PHE A 1 88 ? 4.204 -6.517 11.407 1.00 93.19 88 PHE A C 1
ATOM 647 O O . PHE A 1 88 ? 4.781 -6.262 10.348 1.00 93.19 88 PHE A O 1
ATOM 654 N N . TYR A 1 89 ? 4.562 -5.938 12.556 1.00 94.06 89 TYR A N 1
ATOM 655 C CA . TYR A 1 89 ? 5.631 -4.943 12.636 1.00 94.06 89 TYR A CA 1
ATOM 656 C C . TYR A 1 89 ? 7.009 -5.538 12.357 1.00 94.06 89 TYR A C 1
ATOM 658 O O . TYR A 1 89 ? 7.818 -4.901 11.681 1.00 94.06 89 TYR A O 1
ATOM 666 N N . PHE A 1 90 ? 7.283 -6.755 12.825 1.00 96.44 90 PHE A N 1
ATOM 667 C CA . PHE A 1 90 ? 8.527 -7.453 12.513 1.00 96.44 90 PHE A CA 1
ATOM 668 C C . PHE A 1 90 ? 8.702 -7.639 10.997 1.00 96.44 90 PHE A C 1
ATOM 670 O O . PHE A 1 90 ? 9.729 -7.248 10.437 1.00 96.44 90 PHE A O 1
ATOM 677 N N . CYS A 1 91 ? 7.666 -8.131 10.310 1.00 95.75 91 CYS A N 1
ATOM 678 C CA . CYS A 1 91 ? 7.662 -8.293 8.858 1.00 95.75 91 CYS A CA 1
ATOM 679 C C . CYS A 1 91 ? 7.799 -6.959 8.113 1.00 95.75 91 CYS A C 1
ATOM 681 O O . CYS A 1 91 ? 8.518 -6.903 7.118 1.00 95.75 91 CYS A O 1
ATOM 683 N N . ILE A 1 92 ? 7.164 -5.878 8.585 1.00 94.06 92 ILE A N 1
ATOM 684 C CA . ILE A 1 92 ? 7.316 -4.543 7.983 1.00 94.06 92 ILE A CA 1
ATOM 685 C C . ILE A 1 92 ? 8.758 -4.050 8.085 1.00 94.06 92 ILE A C 1
ATOM 687 O O . ILE A 1 92 ? 9.296 -3.562 7.094 1.00 94.06 92 ILE A O 1
ATOM 691 N N . ASN A 1 93 ? 9.391 -4.179 9.252 1.00 96.25 93 ASN A N 1
ATOM 692 C CA . ASN A 1 93 ? 10.765 -3.716 9.446 1.00 96.25 93 ASN A CA 1
ATOM 693 C C . ASN A 1 93 ? 11.755 -4.511 8.586 1.00 96.25 93 ASN A C 1
ATOM 695 O O . ASN A 1 93 ? 12.604 -3.915 7.924 1.00 96.25 93 ASN A O 1
ATOM 699 N N . ILE A 1 94 ? 11.607 -5.839 8.520 1.00 97.56 94 ILE A N 1
ATOM 700 C CA . ILE A 1 94 ? 12.411 -6.670 7.612 1.00 97.56 94 ILE A CA 1
ATOM 701 C C . ILE A 1 94 ? 12.142 -6.294 6.156 1.00 97.56 94 ILE A C 1
ATOM 703 O O . ILE A 1 94 ? 13.082 -6.131 5.384 1.00 97.56 94 ILE A O 1
ATOM 707 N N . GLY A 1 95 ? 10.877 -6.122 5.774 1.00 95.62 95 GLY A N 1
ATOM 708 C CA . GLY A 1 95 ? 10.500 -5.723 4.421 1.00 95.62 95 GLY A CA 1
ATOM 709 C C . GLY A 1 95 ? 11.108 -4.376 4.029 1.00 95.62 95 GLY A C 1
ATOM 710 O O . GLY A 1 95 ? 11.636 -4.246 2.929 1.00 95.62 95 GLY A O 1
ATOM 711 N N . ALA A 1 96 ? 11.111 -3.400 4.938 1.00 95.56 96 ALA A N 1
ATOM 712 C CA . ALA A 1 96 ? 11.751 -2.105 4.734 1.00 95.56 96 ALA A CA 1
ATOM 713 C C . ALA A 1 96 ? 13.274 -2.239 4.589 1.00 95.56 96 ALA A C 1
ATOM 715 O O . ALA A 1 96 ? 13.852 -1.646 3.680 1.00 95.56 96 ALA A O 1
ATOM 716 N N . PHE A 1 97 ? 13.916 -3.067 5.418 1.00 97.44 97 PHE A N 1
ATOM 717 C CA . PHE A 1 97 ? 15.347 -3.352 5.317 1.00 97.44 97 PHE A CA 1
ATOM 718 C C . PHE A 1 97 ? 15.714 -4.011 3.978 1.00 97.44 97 PHE A C 1
ATOM 720 O O . PHE A 1 97 ? 16.625 -3.553 3.289 1.00 97.44 97 PHE A O 1
ATOM 727 N N . VAL A 1 98 ? 14.974 -5.042 3.560 1.00 96.69 98 VAL A N 1
ATOM 728 C CA . VAL A 1 98 ? 15.174 -5.728 2.271 1.00 96.69 98 VAL A CA 1
ATOM 729 C C . VAL A 1 98 ? 14.888 -4.784 1.103 1.00 96.69 98 VAL A C 1
ATOM 731 O O . VAL A 1 98 ? 15.639 -4.760 0.130 1.00 96.69 98 VAL A O 1
ATOM 734 N N . SER A 1 99 ? 13.844 -3.959 1.201 1.00 95.31 99 SER A N 1
ATOM 735 C CA . SER A 1 99 ? 13.522 -2.965 0.176 1.00 95.31 99 SER A CA 1
ATOM 736 C C . SER A 1 99 ? 14.619 -1.909 0.042 1.00 95.31 99 SER A C 1
ATOM 738 O O . SER A 1 99 ? 14.948 -1.531 -1.074 1.00 95.31 99 SER A O 1
ATOM 740 N N . GLY A 1 100 ? 15.194 -1.438 1.150 1.00 95.12 100 GLY A N 1
ATOM 741 C CA . GLY A 1 100 ? 16.267 -0.441 1.137 1.00 95.12 100 GLY A CA 1
ATOM 742 C C . GLY A 1 100 ? 17.635 -0.985 0.719 1.00 95.12 100 GLY A C 1
ATOM 743 O O . GLY A 1 100 ? 18.535 -0.197 0.451 1.00 95.12 100 GLY A O 1
ATOM 744 N N . THR A 1 101 ? 17.804 -2.309 0.661 1.00 95.94 101 THR A N 1
ATOM 745 C CA . THR A 1 101 ? 19.080 -2.959 0.322 1.00 95.94 101 THR A CA 1
ATOM 746 C C . THR A 1 101 ? 18.980 -3.740 -0.985 1.00 95.94 101 THR A C 1
ATOM 748 O O . THR A 1 101 ? 19.507 -3.314 -2.007 1.00 95.94 101 THR A O 1
ATOM 751 N N . VAL A 1 102 ? 18.265 -4.865 -0.979 1.00 95.75 102 VAL A N 1
ATOM 752 C CA . VAL A 1 102 ? 18.163 -5.801 -2.106 1.00 95.75 102 VAL A CA 1
ATOM 753 C C . VAL A 1 102 ? 17.431 -5.177 -3.288 1.00 95.75 102 VAL A C 1
ATOM 755 O O . VAL A 1 102 ? 17.907 -5.279 -4.413 1.00 95.75 102 VAL A O 1
ATOM 758 N N . ILE A 1 103 ? 16.288 -4.520 -3.061 1.00 94.69 103 ILE A N 1
ATOM 759 C CA . ILE A 1 103 ? 15.512 -3.937 -4.169 1.00 94.69 103 ILE A CA 1
ATOM 760 C C . ILE A 1 103 ? 16.260 -2.763 -4.807 1.00 94.69 103 ILE A C 1
ATOM 762 O O . ILE A 1 103 ? 16.303 -2.689 -6.033 1.00 94.69 103 ILE A O 1
ATOM 766 N N . VAL A 1 104 ? 16.903 -1.905 -4.006 1.00 95.12 104 VAL A N 1
ATOM 767 C CA . VAL A 1 104 ? 17.764 -0.821 -4.517 1.00 95.12 104 VAL A CA 1
ATOM 768 C C . VAL A 1 104 ? 18.932 -1.395 -5.322 1.00 95.12 104 VAL A C 1
ATOM 770 O O . VAL A 1 104 ? 19.157 -0.983 -6.454 1.00 95.12 104 VAL A O 1
ATOM 773 N N . TRP A 1 105 ? 19.604 -2.430 -4.810 1.00 96.00 105 TRP A N 1
ATOM 774 C CA . TRP A 1 105 ? 20.678 -3.100 -5.545 1.00 96.00 105 TRP A CA 1
ATOM 775 C C . TRP A 1 105 ? 20.202 -3.685 -6.889 1.00 96.00 105 TRP A C 1
ATOM 777 O O . TRP A 1 105 ? 20.893 -3.569 -7.901 1.00 96.00 105 TRP A O 1
ATOM 787 N N . ILE A 1 106 ? 19.001 -4.274 -6.935 1.00 94.94 106 ILE A N 1
ATOM 788 C CA . ILE A 1 106 ? 18.396 -4.765 -8.184 1.00 94.94 106 ILE A CA 1
ATOM 789 C C . ILE A 1 106 ? 18.095 -3.605 -9.139 1.00 94.94 106 ILE A C 1
ATOM 791 O O . ILE A 1 106 ? 18.344 -3.740 -10.336 1.00 94.94 106 ILE A O 1
ATOM 795 N N . GLN A 1 107 ? 17.573 -2.483 -8.641 1.00 92.88 107 GLN A N 1
ATOM 796 C CA . GLN A 1 107 ? 17.286 -1.298 -9.456 1.00 92.88 107 GLN A CA 1
ATOM 797 C C . GLN A 1 107 ? 18.559 -0.739 -10.099 1.00 92.88 107 GLN A C 1
ATOM 799 O O . GLN A 1 107 ? 18.553 -0.469 -11.301 1.00 92.88 107 GLN A O 1
ATOM 804 N N . ASP A 1 108 ? 19.650 -0.655 -9.336 1.00 93.56 108 ASP A N 1
ATOM 805 C CA . ASP A 1 108 ? 20.929 -0.122 -9.808 1.00 93.56 108 ASP A CA 1
ATOM 806 C C . ASP A 1 108 ? 21.641 -1.070 -10.784 1.00 93.56 108 ASP A C 1
ATOM 808 O O . ASP A 1 108 ? 22.195 -0.625 -11.788 1.00 93.56 108 ASP A O 1
ATOM 812 N N . ASN A 1 109 ? 21.617 -2.384 -10.525 1.00 94.75 109 ASN A N 1
ATOM 813 C CA . ASN A 1 109 ? 22.390 -3.353 -11.310 1.00 94.75 109 ASN A CA 1
ATOM 814 C C . ASN A 1 109 ? 21.600 -4.009 -12.457 1.00 94.75 109 ASN A C 1
ATOM 816 O O . ASN A 1 109 ? 22.168 -4.349 -13.491 1.00 94.75 109 ASN A O 1
ATOM 820 N N . SER A 1 110 ? 20.294 -4.218 -12.276 1.00 90.81 110 SER A N 1
ATOM 821 C CA . SER A 1 110 ? 19.416 -4.916 -13.237 1.00 90.81 110 SER A CA 1
ATOM 822 C C . SER A 1 110 ? 18.376 -3.993 -13.884 1.00 90.81 110 SER A C 1
ATOM 824 O O . SER A 1 110 ? 17.641 -4.415 -14.778 1.00 90.81 110 SER A O 1
ATOM 826 N N . GLY A 1 111 ? 18.322 -2.728 -13.459 1.00 90.00 111 GLY A N 1
ATOM 827 C CA . GLY A 1 111 ? 17.472 -1.693 -14.029 1.00 90.00 111 GLY A CA 1
ATOM 828 C C . GLY A 1 111 ? 16.097 -1.555 -13.368 1.00 90.00 111 GLY A C 1
ATOM 829 O O . GLY A 1 111 ? 15.544 -2.462 -12.740 1.00 90.00 111 GLY A O 1
ATOM 830 N N . TRP A 1 112 ? 15.505 -0.380 -13.581 1.00 90.69 112 TRP A N 1
ATOM 831 C CA . TRP A 1 112 ? 14.235 0.038 -12.982 1.00 90.69 112 TRP A CA 1
ATOM 832 C C . TRP A 1 112 ? 13.029 -0.814 -13.393 1.00 90.69 112 TRP A C 1
ATOM 834 O O . TRP A 1 112 ? 12.111 -0.986 -12.594 1.00 90.69 112 TRP A O 1
ATOM 844 N N . GLY A 1 113 ? 13.029 -1.394 -14.599 1.00 91.44 113 GLY A N 1
ATOM 845 C CA . GLY A 1 113 ? 11.941 -2.262 -15.064 1.00 91.44 113 GLY A CA 1
ATOM 846 C C . GLY A 1 113 ? 11.740 -3.484 -14.162 1.00 91.44 113 GLY A C 1
ATOM 847 O O . GLY A 1 113 ? 10.640 -3.715 -13.664 1.00 91.44 113 GLY A O 1
ATOM 848 N N . ILE A 1 114 ? 12.820 -4.217 -13.865 1.00 92.62 114 ILE A N 1
ATOM 849 C CA . ILE A 1 114 ? 12.786 -5.367 -12.944 1.00 92.62 114 ILE A CA 1
ATOM 850 C C . ILE A 1 114 ? 12.521 -4.889 -11.511 1.00 92.62 114 ILE A C 1
ATOM 852 O O . ILE A 1 114 ? 11.711 -5.484 -10.797 1.00 92.62 114 ILE A O 1
ATOM 856 N N . GLY A 1 115 ? 13.147 -3.777 -11.115 1.00 93.19 115 GLY A N 1
ATOM 857 C CA . GLY A 1 115 ? 12.961 -3.173 -9.798 1.00 93.19 115 GLY A CA 1
ATOM 858 C C . GLY A 1 115 ? 11.510 -2.806 -9.469 1.00 93.19 115 GLY A C 1
ATOM 859 O O . GLY A 1 115 ? 11.099 -2.961 -8.323 1.00 93.19 115 GLY A O 1
ATOM 860 N N . PHE A 1 116 ? 10.716 -2.365 -10.451 1.00 93.69 116 PHE A N 1
ATOM 861 C CA . PHE A 1 116 ? 9.282 -2.092 -10.276 1.00 93.69 116 PHE A CA 1
ATOM 862 C C . PHE A 1 116 ? 8.392 -3.319 -10.523 1.00 93.69 116 PHE A C 1
ATOM 864 O O . PHE A 1 116 ? 7.342 -3.454 -9.886 1.00 93.69 116 PHE A O 1
ATOM 871 N N . ALA A 1 117 ? 8.820 -4.257 -11.372 1.00 94.69 117 ALA A N 1
ATOM 872 C CA . ALA A 1 117 ? 8.081 -5.492 -11.619 1.00 94.69 117 ALA A CA 1
ATOM 873 C C . ALA A 1 117 ? 7.956 -6.357 -10.355 1.00 94.69 117 ALA A C 1
ATOM 875 O O . ALA A 1 117 ? 6.884 -6.903 -10.094 1.00 94.69 117 ALA A O 1
ATOM 876 N N . ILE A 1 118 ? 9.014 -6.442 -9.539 1.00 95.38 118 ILE A N 1
ATOM 877 C CA . ILE A 1 118 ? 9.014 -7.243 -8.307 1.00 95.38 118 ILE A CA 1
ATOM 878 C C . ILE A 1 118 ? 7.888 -6.796 -7.344 1.00 95.38 118 ILE A C 1
ATOM 880 O O . ILE A 1 118 ? 7.004 -7.613 -7.069 1.00 95.38 118 ILE A O 1
ATOM 884 N N . PRO A 1 119 ? 7.817 -5.527 -6.878 1.00 94.31 119 PRO A N 1
ATOM 885 C CA . PRO A 1 119 ? 6.697 -5.044 -6.063 1.00 94.31 119 PRO A CA 1
ATOM 886 C C . PRO A 1 119 ? 5.324 -5.243 -6.713 1.00 94.31 119 PRO A C 1
ATOM 888 O O . PRO A 1 119 ? 4.359 -5.561 -6.019 1.00 94.31 119 PRO A O 1
ATOM 891 N N . THR A 1 120 ? 5.230 -5.093 -8.038 1.00 95.56 120 THR A N 1
ATOM 892 C CA . THR A 1 120 ? 3.981 -5.285 -8.793 1.00 95.56 120 THR A CA 1
ATOM 893 C C . THR A 1 120 ? 3.462 -6.717 -8.672 1.00 95.56 120 THR A C 1
ATOM 895 O O . THR A 1 120 ? 2.283 -6.922 -8.379 1.00 95.56 120 THR A O 1
ATOM 898 N N . ILE A 1 121 ? 4.338 -7.713 -8.821 1.00 96.50 121 ILE A N 1
ATOM 899 C CA . ILE A 1 121 ? 3.986 -9.132 -8.678 1.00 96.50 121 ILE A CA 1
ATOM 900 C C . ILE A 1 121 ? 3.574 -9.440 -7.235 1.00 96.50 121 ILE A C 1
ATOM 902 O O . ILE A 1 121 ? 2.526 -10.046 -7.014 1.00 96.50 121 ILE A O 1
ATOM 906 N N . PHE A 1 122 ? 4.345 -8.9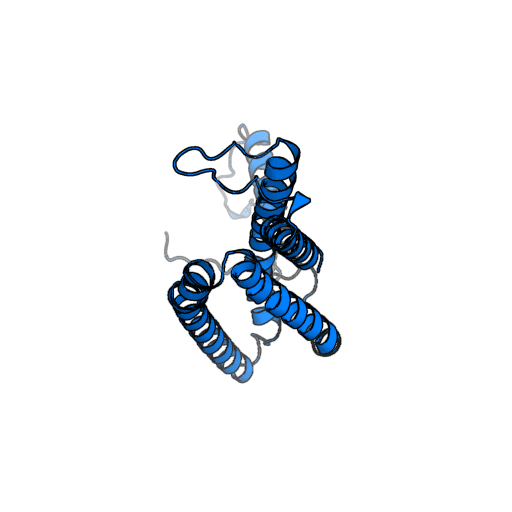84 -6.243 1.00 95.44 122 PHE A N 1
ATOM 907 C CA . PHE A 1 122 ? 4.000 -9.188 -4.831 1.00 95.44 122 PHE A CA 1
ATOM 908 C C . PHE A 1 122 ? 2.656 -8.550 -4.461 1.00 95.44 122 PHE A C 1
ATOM 910 O O . PHE A 1 122 ? 1.874 -9.152 -3.726 1.00 95.44 122 PHE A O 1
ATOM 917 N N . MET A 1 123 ? 2.346 -7.372 -5.007 1.00 95.12 123 MET A N 1
ATOM 918 C CA . MET A 1 123 ? 1.046 -6.733 -4.811 1.00 95.12 123 MET A CA 1
ATOM 919 C C . MET A 1 123 ? -0.092 -7.537 -5.455 1.00 95.12 123 MET A C 1
ATOM 921 O O . MET A 1 123 ? -1.135 -7.714 -4.829 1.00 95.12 123 MET A O 1
ATOM 925 N N . ALA A 1 124 ? 0.099 -8.081 -6.662 1.00 95.50 124 ALA A N 1
ATOM 926 C CA . ALA A 1 124 ? -0.895 -8.956 -7.288 1.00 95.50 124 ALA A CA 1
ATOM 927 C C . ALA A 1 124 ? -1.176 -10.201 -6.432 1.00 95.50 124 ALA A C 1
ATOM 929 O O . ALA A 1 124 ? -2.336 -10.549 -6.207 1.00 95.50 124 ALA A O 1
ATOM 930 N N . LEU A 1 125 ? -0.121 -10.833 -5.905 1.00 96.06 125 LEU A N 1
ATOM 931 C CA . LEU A 1 125 ? -0.237 -11.989 -5.013 1.00 96.06 125 LEU A CA 1
ATOM 932 C C . LEU A 1 125 ? -0.959 -11.635 -3.707 1.00 96.06 125 LEU A C 1
ATOM 934 O O . LEU A 1 125 ? -1.809 -12.401 -3.260 1.00 96.06 125 LEU A O 1
ATOM 938 N N . ALA A 1 126 ? -0.673 -10.468 -3.124 1.00 93.69 126 ALA A N 1
ATOM 939 C CA . ALA A 1 126 ? -1.357 -9.980 -1.928 1.00 93.69 126 ALA A CA 1
ATOM 940 C C . ALA A 1 126 ? -2.849 -9.700 -2.174 1.00 93.69 126 ALA A C 1
ATOM 942 O O . ALA A 1 126 ? -3.690 -10.028 -1.340 1.00 93.69 126 ALA A O 1
ATOM 943 N N . ILE A 1 127 ? -3.203 -9.122 -3.326 1.00 93.25 127 ILE A N 1
ATOM 944 C CA . ILE A 1 127 ? -4.605 -8.904 -3.703 1.00 93.25 127 ILE A CA 1
ATOM 945 C C . ILE A 1 127 ? -5.314 -10.250 -3.898 1.00 93.25 127 ILE A C 1
ATOM 947 O O . ILE A 1 127 ? -6.416 -10.441 -3.385 1.00 93.25 127 ILE A O 1
ATOM 951 N N . ALA A 1 128 ? -4.682 -11.195 -4.598 1.00 94.19 128 ALA A N 1
ATOM 952 C CA . ALA A 1 128 ? -5.241 -12.523 -4.818 1.00 94.19 128 ALA A CA 1
ATOM 953 C C . ALA A 1 128 ? -5.473 -13.270 -3.496 1.00 94.19 128 ALA A C 1
ATOM 955 O O . ALA A 1 128 ? -6.567 -13.786 -3.276 1.00 94.19 128 ALA A O 1
ATOM 956 N N . SER A 1 129 ? -4.490 -13.280 -2.589 1.00 93.00 129 SER A N 1
ATOM 957 C CA . SER A 1 129 ? -4.630 -13.939 -1.285 1.00 93.00 129 SER A CA 1
ATOM 958 C C . SER A 1 129 ? -5.713 -13.290 -0.420 1.00 93.00 129 SER A C 1
ATOM 960 O O . SER A 1 129 ? -6.489 -14.006 0.212 1.00 93.00 129 SER A O 1
ATOM 962 N N . PHE A 1 130 ? -5.833 -11.958 -0.458 1.00 90.69 130 PHE A N 1
ATOM 963 C CA . PHE A 1 130 ? -6.899 -11.228 0.228 1.00 90.69 130 PHE A CA 1
ATOM 964 C C . PHE A 1 130 ? -8.292 -11.640 -0.267 1.00 90.69 130 PHE A C 1
ATOM 966 O O . PHE A 1 130 ? -9.199 -11.854 0.532 1.00 90.69 130 PHE A O 1
ATOM 973 N N . PHE A 1 131 ? -8.480 -11.795 -1.580 1.00 90.50 131 PHE A N 1
ATOM 974 C CA . PHE A 1 131 ? -9.765 -12.244 -2.119 1.00 90.50 131 PHE A CA 1
ATOM 975 C C . PHE A 1 131 ? -10.037 -13.728 -1.863 1.00 90.50 131 PHE A C 1
ATOM 977 O O . PHE A 1 131 ? -11.169 -14.080 -1.557 1.00 90.50 131 PHE A O 1
ATOM 984 N N . VAL A 1 132 ? -9.029 -14.600 -1.932 1.00 93.12 132 VAL A N 1
ATOM 985 C CA . VAL A 1 132 ? -9.204 -16.034 -1.632 1.00 93.12 132 VAL A CA 1
ATOM 986 C C . VAL A 1 132 ? -9.645 -16.248 -0.181 1.00 93.12 132 VAL A C 1
ATOM 988 O O . VAL A 1 132 ? -10.497 -17.091 0.093 1.00 93.12 132 VAL A O 1
ATOM 991 N N . ALA A 1 133 ? -9.115 -15.456 0.749 1.00 89.81 133 ALA A N 1
ATOM 992 C CA . ALA A 1 133 ? -9.472 -15.521 2.161 1.00 89.81 133 ALA A CA 1
ATOM 993 C C . ALA A 1 133 ? -10.770 -14.764 2.515 1.00 89.81 133 ALA A C 1
ATOM 995 O O . ALA A 1 133 ? -11.144 -14.732 3.687 1.00 89.81 133 ALA A O 1
ATOM 996 N N . SER A 1 134 ? -11.500 -14.199 1.540 1.00 87.25 134 SER A N 1
ATOM 997 C CA . SER A 1 134 ? -12.659 -13.329 1.801 1.00 87.25 134 SER A CA 1
ATOM 998 C C . SER A 1 134 ? -13.749 -13.980 2.652 1.00 87.25 134 SER A C 1
ATOM 1000 O O . SER A 1 134 ? -14.373 -13.309 3.469 1.00 87.25 134 SER A O 1
ATOM 1002 N N . ASN A 1 135 ? -13.966 -15.287 2.480 1.00 84.94 135 ASN A N 1
ATOM 1003 C CA . ASN A 1 135 ? -14.987 -16.047 3.208 1.00 84.94 135 ASN A CA 1
ATOM 1004 C C . ASN A 1 135 ? -14.596 -16.355 4.663 1.00 84.94 135 ASN A C 1
ATOM 1006 O O . ASN A 1 135 ? -15.437 -16.808 5.433 1.00 84.94 135 ASN A O 1
ATOM 1010 N N . MET A 1 136 ? -13.333 -16.140 5.039 1.00 89.19 136 MET A N 1
ATOM 1011 C CA . MET A 1 136 ? -12.831 -16.374 6.395 1.00 89.19 136 MET A CA 1
ATOM 1012 C C . MET A 1 136 ? -12.853 -15.109 7.259 1.00 89.19 136 MET A C 1
ATOM 1014 O O . MET A 1 136 ? -12.633 -15.195 8.466 1.00 89.19 136 MET A O 1
ATOM 1018 N N . TYR A 1 137 ? -13.085 -13.939 6.659 1.00 89.12 137 TYR A N 1
ATOM 1019 C CA . TYR A 1 137 ? -12.983 -12.670 7.364 1.00 89.12 137 TYR A CA 1
ATOM 1020 C C . TYR A 1 137 ? -14.226 -12.336 8.186 1.00 89.12 137 TYR A C 1
ATOM 1022 O O . TYR A 1 137 ? -15.364 -12.531 7.757 1.00 89.12 137 TYR A O 1
ATOM 1030 N N . ARG A 1 138 ? -13.993 -11.748 9.361 1.00 85.31 138 ARG A N 1
ATOM 1031 C CA . ARG A 1 138 ? -15.024 -11.099 10.172 1.00 85.31 138 ARG A CA 1
ATOM 1032 C C . ARG A 1 138 ? -15.198 -9.662 9.687 1.00 85.31 138 ARG A C 1
ATOM 1034 O O . ARG A 1 138 ? -14.236 -8.895 9.651 1.00 85.31 138 ARG A O 1
ATOM 1041 N N . PHE A 1 139 ? -16.423 -9.304 9.314 1.00 83.62 139 PHE A N 1
ATOM 1042 C CA . PHE A 1 139 ? -16.772 -7.953 8.881 1.00 83.62 139 PHE A CA 1
ATOM 1043 C C . PHE A 1 139 ? -17.470 -7.200 10.012 1.00 83.62 139 PHE A C 1
ATOM 1045 O O . PHE A 1 139 ? -18.529 -7.616 10.482 1.00 83.62 139 PHE A O 1
ATOM 1052 N N . GLN A 1 140 ? -16.882 -6.079 10.428 1.00 77.38 140 GLN A N 1
ATOM 1053 C CA . GLN A 1 140 ? -17.496 -5.178 11.399 1.00 77.38 140 GLN A CA 1
ATOM 1054 C C . GLN A 1 140 ? -18.633 -4.382 10.756 1.00 77.38 140 GLN A C 1
ATOM 1056 O O . GLN A 1 140 ? -18.593 -4.041 9.569 1.00 77.38 140 GLN A O 1
ATOM 1061 N N . LYS A 1 141 ? -19.663 -4.069 11.548 1.00 77.44 141 LYS A N 1
ATOM 1062 C CA . LYS A 1 141 ? -20.762 -3.211 11.090 1.00 77.44 141 LYS A CA 1
ATOM 1063 C C . LYS A 1 141 ? -20.250 -1.773 10.895 1.00 77.44 141 LYS A C 1
ATOM 1065 O O . LYS A 1 141 ? -19.461 -1.305 11.716 1.00 77.44 141 LYS A O 1
ATOM 1070 N N . PRO A 1 142 ? -20.687 -1.043 9.852 1.00 74.88 142 PRO A N 1
ATOM 1071 C CA . PRO A 1 142 ? -20.251 0.335 9.635 1.00 74.88 142 PRO A CA 1
ATOM 1072 C C . PRO A 1 142 ? -20.659 1.256 10.800 1.00 74.88 142 PRO A C 1
ATOM 1074 O O . PRO A 1 142 ? -21.843 1.474 11.022 1.00 74.88 142 PRO A O 1
ATOM 1077 N N . GLY A 1 143 ? -19.687 1.840 11.510 1.00 67.69 143 GLY A N 1
ATOM 1078 C CA . GLY A 1 143 ? -19.918 2.767 12.636 1.00 67.69 143 GLY A CA 1
ATOM 1079 C C . GLY A 1 143 ? -20.074 4.249 12.248 1.00 67.69 143 GLY A C 1
ATOM 1080 O O . GLY A 1 143 ? -19.992 5.134 13.100 1.00 67.69 143 GLY A O 1
ATOM 1081 N N . GLY A 1 144 ? -20.238 4.558 10.956 1.00 77.69 144 GLY A N 1
ATOM 1082 C CA . GLY A 1 144 ? -20.271 5.931 10.429 1.00 77.69 144 GLY A CA 1
ATOM 1083 C C . GLY A 1 144 ? -18.902 6.633 10.396 1.00 77.69 144 GLY A C 1
ATOM 1084 O O . GLY A 1 144 ? -17.877 6.055 10.745 1.00 77.69 144 GLY A O 1
ATOM 1085 N N . SER A 1 145 ? -18.873 7.896 9.949 1.00 78.75 145 SER A N 1
ATOM 1086 C CA . SER A 1 145 ? -17.632 8.673 9.767 1.00 78.75 145 SER A CA 1
ATOM 1087 C C . SER A 1 145 ? -17.354 9.607 10.955 1.00 78.75 145 SER A C 1
ATOM 1089 O O . SER A 1 145 ? -18.130 10.543 11.177 1.00 78.75 145 SER A O 1
ATOM 1091 N N . PRO A 1 146 ? -16.237 9.432 11.691 1.00 80.94 146 PRO A N 1
ATOM 1092 C CA . PRO A 1 146 ? -15.817 10.373 12.731 1.00 80.94 146 PRO A CA 1
ATOM 1093 C C . PRO A 1 146 ? -15.603 11.792 12.193 1.00 80.94 146 PRO A C 1
ATOM 1095 O O . PRO A 1 146 ? -15.949 12.760 12.864 1.00 80.94 146 PRO A O 1
ATOM 1098 N N . LEU A 1 147 ? -15.104 11.927 10.958 1.00 84.00 147 LEU A N 1
ATOM 1099 C CA . LEU A 1 147 ? -14.863 13.229 10.334 1.00 84.00 147 LEU A CA 1
ATOM 1100 C C . LEU A 1 147 ? -16.165 14.009 10.147 1.00 84.00 147 LEU A C 1
ATOM 1102 O O . LEU A 1 147 ? -16.220 15.196 10.452 1.00 84.00 147 LEU A O 1
ATOM 1106 N N . THR A 1 148 ? -17.236 13.336 9.716 1.00 84.94 148 THR A N 1
ATOM 1107 C CA . THR A 1 148 ? -18.555 13.966 9.586 1.00 84.94 148 THR A CA 1
ATOM 1108 C C . THR A 1 148 ? -19.035 14.512 10.927 1.00 84.94 148 THR A C 1
ATOM 1110 O O . THR A 1 148 ? -19.560 15.621 10.970 1.00 84.94 148 THR A O 1
ATOM 1113 N N . ARG A 1 149 ? -18.798 13.787 12.026 1.00 82.88 149 ARG A N 1
ATOM 1114 C CA . ARG A 1 149 ? -19.172 14.240 13.374 1.00 82.88 149 ARG A CA 1
ATOM 1115 C C . ARG A 1 149 ? -18.353 15.450 13.812 1.00 82.88 149 ARG A C 1
ATOM 1117 O O . ARG A 1 149 ? -18.924 16.419 14.297 1.00 82.88 149 ARG A O 1
ATOM 1124 N N . VAL A 1 150 ? -17.040 15.442 13.576 1.00 88.00 150 VAL A N 1
ATOM 1125 C CA . VAL A 1 150 ? -16.183 16.608 13.848 1.00 88.00 150 VAL A CA 1
ATOM 1126 C C . VAL A 1 150 ? -16.667 17.820 13.053 1.00 88.00 150 VAL A C 1
ATOM 1128 O O . VAL A 1 150 ? -16.860 18.890 13.624 1.00 88.00 150 VAL A O 1
ATOM 1131 N N . CYS A 1 151 ? -16.957 17.657 11.760 1.00 89.38 151 CYS A N 1
ATOM 1132 C CA . CYS A 1 151 ? -17.508 18.732 10.939 1.00 89.38 151 CYS A CA 1
ATOM 1133 C C . CYS A 1 151 ? -18.858 19.232 11.470 1.00 89.38 151 CYS A C 1
ATOM 1135 O O . CYS A 1 151 ? -19.079 20.438 11.501 1.00 89.38 151 CYS A O 1
ATOM 1137 N N . GLN A 1 152 ? -19.747 18.340 11.916 1.00 89.56 152 GLN A N 1
ATOM 1138 C CA . GLN A 1 152 ? -21.027 18.724 12.519 1.00 89.56 152 GLN A CA 1
ATOM 1139 C C . GLN A 1 152 ? -20.829 19.561 13.785 1.00 89.56 152 GLN A C 1
ATOM 1141 O O . GLN A 1 152 ? -21.491 20.585 13.925 1.00 89.56 152 GLN A O 1
ATOM 1146 N N . VAL A 1 153 ? -19.903 19.170 14.668 1.00 89.00 153 VAL A N 1
ATOM 1147 C CA . VAL A 1 153 ? -19.583 19.924 15.890 1.00 89.00 153 VAL A CA 1
ATOM 1148 C C . VAL A 1 153 ? -19.001 21.292 15.546 1.00 89.00 153 VAL A C 1
ATOM 1150 O O . VAL A 1 153 ? -19.469 22.293 16.076 1.00 89.00 153 VAL A O 1
ATOM 1153 N N . VAL A 1 154 ? -18.049 21.362 14.612 1.00 91.38 154 VAL A N 1
ATOM 1154 C CA . VAL A 1 154 ? -17.454 22.630 14.163 1.00 91.38 154 VAL A CA 1
ATOM 1155 C C . VAL A 1 154 ? -18.526 23.552 13.575 1.00 91.38 154 VAL A C 1
ATOM 1157 O O . VAL A 1 154 ? -18.645 24.706 13.980 1.00 91.38 154 VAL A O 1
ATOM 1160 N N . VAL A 1 155 ? -19.364 23.042 12.669 1.00 93.38 155 VAL A N 1
ATOM 1161 C CA . VAL A 1 155 ? -20.460 23.816 12.066 1.00 93.38 155 VAL A CA 1
ATOM 1162 C C . VAL A 1 155 ? -21.472 24.261 13.123 1.00 93.38 155 VAL A C 1
ATOM 1164 O O . VAL A 1 155 ? -21.922 25.406 13.086 1.00 93.38 155 VAL A O 1
ATOM 1167 N N . ALA A 1 156 ? -21.831 23.392 14.071 1.00 88.94 156 ALA A N 1
ATOM 1168 C CA . ALA A 1 156 ? -22.748 23.728 15.153 1.00 88.94 156 ALA A CA 1
ATOM 1169 C C . ALA A 1 156 ? -22.165 24.803 16.080 1.00 88.94 156 ALA A C 1
ATOM 1171 O O . ALA A 1 156 ? -22.882 25.742 16.415 1.00 88.94 156 ALA A O 1
ATOM 1172 N N . ALA A 1 157 ? -20.880 24.710 16.430 1.00 88.88 157 ALA A N 1
ATOM 1173 C CA . ALA A 1 157 ? -20.179 25.696 17.247 1.00 88.88 157 ALA A CA 1
ATOM 1174 C C . ALA A 1 157 ? -20.148 27.070 16.564 1.00 88.88 157 ALA A C 1
ATOM 1176 O O . ALA A 1 157 ? -20.526 28.063 17.178 1.00 88.88 157 ALA A O 1
ATOM 1177 N N . PHE A 1 158 ? -19.814 27.132 15.270 1.00 92.81 158 PHE A N 1
ATOM 1178 C CA . PHE A 1 158 ? -19.861 28.388 14.512 1.00 92.81 158 PHE A CA 1
ATOM 1179 C C . PHE A 1 158 ? -21.274 28.971 14.421 1.00 92.81 158 PHE A C 1
ATOM 1181 O O . PHE A 1 158 ? -21.459 30.173 14.588 1.00 92.81 158 PHE A O 1
ATOM 1188 N N . ARG A 1 159 ? -22.293 28.135 14.187 1.00 91.25 159 ARG A N 1
ATOM 1189 C CA . ARG A 1 159 ? -23.690 28.594 14.114 1.00 91.25 159 ARG A CA 1
ATOM 1190 C C . ARG A 1 159 ? -24.231 29.078 15.458 1.00 91.25 159 ARG A C 1
ATOM 1192 O O . ARG A 1 159 ? -25.089 29.953 15.475 1.00 91.25 159 ARG A O 1
ATOM 1199 N N . LYS A 1 160 ? -23.755 28.500 16.562 1.00 88.50 160 LYS A N 1
ATOM 1200 C CA . LYS A 1 160 ? -24.198 28.791 17.933 1.00 88.50 160 LYS A CA 1
ATOM 1201 C C . LYS A 1 160 ? -23.220 29.680 18.705 1.00 88.50 160 LYS A C 1
ATOM 1203 O O . LYS A 1 160 ? -23.360 29.790 19.918 1.00 88.50 160 LYS A O 1
ATOM 1208 N N . TRP A 1 161 ? -22.281 30.346 18.028 1.00 88.31 161 TRP A N 1
ATOM 1209 C CA . TRP A 1 161 ? -21.232 31.144 18.676 1.00 88.31 161 TRP A CA 1
ATOM 1210 C C . TRP A 1 161 ? -21.787 32.231 19.612 1.00 88.31 161 TRP A C 1
ATOM 1212 O O . TRP A 1 161 ? -21.194 32.523 20.641 1.00 88.31 161 TRP A O 1
ATOM 1222 N N . HIS A 1 162 ? -22.941 32.815 19.283 1.00 88.25 162 HIS A N 1
ATOM 1223 C CA . HIS A 1 162 ? -23.575 33.866 20.090 1.00 88.25 162 HIS A CA 1
ATOM 1224 C C . HIS A 1 162 ? -24.542 33.342 21.164 1.00 88.25 162 HIS A C 1
ATOM 1226 O O . HIS A 1 162 ? -25.294 34.126 21.733 1.00 88.25 162 HIS A O 1
ATOM 1232 N N . THR A 1 163 ? -24.578 32.032 21.415 1.00 85.44 163 THR A N 1
ATOM 1233 C CA . THR A 1 163 ? -25.468 31.449 22.430 1.00 85.44 163 THR A CA 1
ATOM 1234 C C . THR A 1 163 ? -24.748 31.417 23.770 1.00 85.44 163 THR A C 1
ATOM 1236 O O . THR A 1 163 ? -23.618 30.938 23.844 1.00 85.44 163 THR A O 1
ATOM 1239 N N . GLU A 1 164 ? -25.397 31.895 24.830 1.00 82.12 164 GLU A N 1
ATOM 1240 C CA . GLU A 1 164 ? -24.861 31.774 26.186 1.00 82.12 164 GLU A CA 1
ATOM 1241 C C . GLU A 1 164 ? -24.826 30.300 26.611 1.00 82.12 164 GLU A C 1
ATOM 1243 O O . GLU A 1 164 ? -25.786 29.550 26.409 1.00 82.12 164 GLU A O 1
ATOM 1248 N N . VAL A 1 165 ? -23.690 29.873 27.165 1.00 80.62 165 VAL A N 1
ATOM 1249 C CA . VAL A 1 165 ? -23.503 28.505 27.659 1.00 80.62 165 VAL A CA 1
ATOM 1250 C C . VAL A 1 165 ? -24.215 28.380 29.011 1.00 80.62 165 VAL A C 1
ATOM 1252 O O . VAL A 1 165 ? -23.967 29.212 29.886 1.00 80.62 165 VAL A O 1
ATOM 1255 N N . PRO A 1 166 ? -25.082 27.371 29.214 1.00 80.81 166 PRO A N 1
ATOM 1256 C CA . PRO A 1 166 ? -25.728 27.152 30.503 1.00 80.81 166 PRO A CA 1
ATOM 1257 C C . PRO A 1 166 ? -24.695 26.956 31.621 1.00 80.81 166 PRO A C 1
ATOM 1259 O O . PRO A 1 166 ? -23.716 26.236 31.438 1.00 80.81 166 PRO A O 1
ATOM 1262 N N . HIS A 1 167 ? -24.928 27.564 32.788 1.00 75.38 167 HIS A N 1
ATOM 1263 C CA . HIS A 1 167 ? -24.064 27.391 33.966 1.00 75.38 167 HIS A CA 1
ATOM 1264 C C . HIS A 1 167 ? -24.151 25.989 34.584 1.00 75.38 167 HIS A C 1
ATOM 1266 O O . HIS A 1 167 ? -23.230 25.570 35.279 1.00 75.38 167 HIS A O 1
ATOM 1272 N N . ASP A 1 168 ? -25.252 25.279 34.340 1.00 78.81 168 ASP A N 1
ATOM 1273 C CA . ASP A 1 168 ? -25.477 23.921 34.817 1.00 78.81 168 ASP A CA 1
ATOM 1274 C C . ASP A 1 168 ? -25.157 22.920 33.698 1.00 78.81 168 ASP A C 1
ATOM 1276 O O . ASP A 1 168 ? -25.797 22.916 32.641 1.00 78.81 168 ASP A O 1
ATOM 1280 N N . THR A 1 169 ? -24.151 22.075 33.923 1.00 73.19 169 THR A N 1
ATOM 1281 C CA . THR A 1 169 ? -23.692 21.059 32.965 1.00 73.19 169 THR A CA 1
ATOM 1282 C C . THR A 1 169 ? -24.740 19.981 32.703 1.00 73.19 169 THR A C 1
ATOM 1284 O O . THR A 1 169 ? -24.727 19.391 31.625 1.00 73.19 169 THR A O 1
ATOM 1287 N N . SER A 1 170 ? -25.693 19.774 33.621 1.00 73.75 170 SER A N 1
ATOM 1288 C CA . SER A 1 170 ? -26.795 18.817 33.451 1.00 73.75 170 SER A CA 1
ATOM 1289 C C . SER A 1 170 ? -27.796 19.213 32.356 1.00 73.75 170 SER A C 1
ATOM 1291 O O . SER A 1 170 ? -28.576 18.382 31.894 1.00 73.75 170 SER A O 1
ATOM 1293 N N . LEU A 1 171 ? -27.761 20.472 31.900 1.00 73.88 171 LEU A N 1
ATOM 1294 C CA . LEU A 1 171 ? -28.590 20.978 30.800 1.00 73.88 171 LEU A CA 1
ATOM 1295 C C . LEU A 1 171 ? -27.986 20.696 29.415 1.00 73.88 171 LEU A C 1
ATOM 1297 O O . LEU A 1 171 ? -28.623 20.971 28.393 1.00 73.88 171 LEU A O 1
ATOM 1301 N N . LEU A 1 172 ? -26.754 20.182 29.355 1.00 76.94 172 LEU A N 1
ATOM 1302 C CA . LEU A 1 172 ? -26.125 19.769 28.107 1.00 76.94 172 LEU A CA 1
ATOM 1303 C C . LEU A 1 172 ? -26.682 18.414 27.664 1.00 76.94 172 LEU A C 1
ATOM 1305 O O . LEU A 1 172 ? -26.956 17.533 28.471 1.00 76.94 172 LEU A O 1
ATOM 1309 N N . TYR A 1 173 ? -26.852 18.248 26.352 1.00 73.31 173 TYR A N 1
ATOM 1310 C CA . TYR A 1 173 ? -27.357 16.997 25.795 1.00 73.31 173 TYR A CA 1
ATOM 1311 C C . TYR A 1 173 ? -26.345 15.866 26.014 1.00 73.31 173 TYR A C 1
ATOM 1313 O O . TYR A 1 173 ? -25.276 15.860 25.398 1.00 73.31 173 TYR A O 1
ATOM 1321 N N . GLU A 1 174 ? -26.727 14.885 26.827 1.00 71.00 174 GLU A N 1
ATOM 1322 C CA . GLU A 1 174 ? -26.016 13.626 27.001 1.00 71.00 174 GLU A CA 1
ATOM 1323 C C . GLU A 1 174 ? -26.963 12.455 26.718 1.00 71.00 174 GLU A C 1
ATOM 1325 O O . GLU A 1 174 ? -28.164 12.521 26.970 1.00 71.00 174 GLU A O 1
ATOM 1330 N N . VAL A 1 175 ? -26.432 11.377 26.142 1.00 72.50 175 VAL A N 1
ATOM 1331 C CA . VAL A 1 175 ? -27.211 10.155 25.926 1.00 72.50 175 VAL A CA 1
ATOM 1332 C C . VAL A 1 175 ? -27.207 9.333 27.211 1.00 72.50 175 VAL A C 1
ATOM 1334 O O . VAL A 1 175 ? -26.139 8.965 27.715 1.00 72.50 175 VAL A O 1
ATOM 1337 N N . ASP A 1 176 ? -28.404 9.047 27.722 1.00 67.12 176 ASP A N 1
ATOM 1338 C CA . ASP A 1 176 ? -28.612 8.264 28.939 1.00 67.12 176 ASP A CA 1
ATOM 1339 C C . ASP A 1 176 ? -28.098 6.818 28.805 1.00 67.12 176 ASP A C 1
ATOM 1341 O O . ASP A 1 176 ? -28.182 6.186 27.749 1.00 67.12 176 ASP A O 1
ATOM 1345 N N . GLY A 1 177 ? -27.587 6.266 29.912 1.00 71.00 177 GLY A N 1
ATOM 1346 C CA . GLY A 1 177 ? -27.173 4.861 30.021 1.00 71.00 177 GLY A CA 1
ATOM 1347 C C . GLY A 1 177 ? -25.747 4.553 29.540 1.00 71.00 177 GLY A C 1
ATOM 1348 O O . GLY A 1 177 ? -24.879 5.422 29.513 1.00 71.00 177 GLY A O 1
ATOM 1349 N N . GLN A 1 178 ? -25.488 3.279 29.205 1.00 61.69 178 GLN A N 1
ATOM 1350 C CA . GLN A 1 178 ? -24.184 2.785 28.710 1.00 61.69 178 GLN A CA 1
ATOM 1351 C C . GLN A 1 178 ? -24.019 2.898 27.184 1.00 61.69 178 GLN A C 1
ATOM 1353 O O . GLN A 1 178 ? -22.966 2.568 26.631 1.00 61.69 178 GLN A O 1
ATOM 1358 N N . THR A 1 179 ? -25.061 3.343 26.487 1.00 62.00 179 THR A N 1
ATOM 1359 C CA . THR A 1 179 ? -25.065 3.506 25.036 1.00 62.00 179 THR A CA 1
ATOM 1360 C C . THR A 1 179 ? -24.410 4.820 24.643 1.00 62.00 179 THR A C 1
ATOM 1362 O O . THR A 1 179 ? -24.703 5.870 25.209 1.00 62.00 179 THR A O 1
ATOM 1365 N N . SER A 1 180 ? -23.519 4.775 23.656 1.00 67.06 180 SER A N 1
ATOM 1366 C CA . SER A 1 180 ? -22.991 5.994 23.051 1.00 67.06 180 SER A CA 1
ATOM 1367 C C . SER A 1 180 ? -24.030 6.605 22.111 1.00 67.06 180 SER A C 1
ATOM 1369 O O . SER A 1 180 ? -24.763 5.882 21.437 1.00 67.06 180 SER A O 1
ATOM 1371 N N . ALA A 1 181 ? -24.021 7.936 21.982 1.00 70.12 181 ALA A N 1
ATOM 1372 C CA . ALA A 1 181 ? -24.689 8.637 20.878 1.00 70.12 181 ALA A CA 1
ATOM 1373 C C . ALA A 1 181 ? -24.207 8.150 19.498 1.00 70.12 181 ALA A C 1
ATOM 1375 O O . ALA A 1 181 ? -24.846 8.386 18.475 1.00 70.12 181 ALA A O 1
ATOM 1376 N N . ILE A 1 182 ? -23.041 7.504 19.472 1.00 70.12 182 ILE A N 1
ATOM 1377 C CA . ILE A 1 182 ? -22.423 6.928 18.294 1.00 70.12 182 ILE A CA 1
ATOM 1378 C C . ILE A 1 182 ? -22.782 5.443 18.225 1.00 70.12 182 ILE A C 1
ATOM 1380 O O . ILE A 1 182 ? -22.308 4.635 19.026 1.00 70.12 182 ILE A O 1
ATOM 1384 N N . GLU A 1 183 ? -23.562 5.082 17.213 1.00 64.75 183 GLU A N 1
ATOM 1385 C CA . GLU A 1 183 ? -23.917 3.696 16.927 1.00 64.75 183 GLU A CA 1
ATOM 1386 C C . GLU A 1 183 ? -22.653 2.830 16.748 1.00 64.75 183 GLU A C 1
ATOM 1388 O O . GLU A 1 183 ? -21.770 3.136 15.944 1.00 64.75 183 GLU A O 1
ATOM 1393 N N . GLY A 1 184 ? -22.535 1.770 17.554 1.00 64.25 184 GLY A N 1
ATOM 1394 C CA . GLY A 1 184 ? -21.391 0.851 17.536 1.00 64.25 184 GLY A CA 1
ATOM 1395 C C . GLY A 1 184 ? -20.157 1.298 18.332 1.00 64.25 184 GLY A C 1
ATOM 1396 O O . GLY A 1 184 ? -19.157 0.587 18.321 1.00 64.25 184 GLY A O 1
ATOM 1397 N N . SER A 1 185 ? -20.190 2.436 19.035 1.00 65.50 185 SER A N 1
ATOM 1398 C CA . SER A 1 185 ? -19.113 2.842 19.955 1.00 65.50 185 SER A CA 1
ATOM 1399 C C . SER A 1 185 ? -19.511 2.659 21.419 1.00 65.50 185 SER A C 1
ATOM 1401 O O . SER A 1 185 ? -20.668 2.848 21.795 1.00 65.50 185 SER A O 1
ATOM 1403 N N . ARG A 1 186 ? -18.536 2.322 22.272 1.00 68.94 186 ARG A N 1
ATOM 1404 C CA . ARG A 1 186 ? -18.724 2.293 23.729 1.00 68.94 186 ARG A CA 1
ATOM 1405 C C . ARG A 1 186 ? -18.810 3.728 24.261 1.00 68.94 186 ARG A C 1
ATOM 1407 O O . ARG A 1 186 ? -18.073 4.598 23.794 1.00 68.94 186 ARG A O 1
ATOM 1414 N N . LYS A 1 187 ? -19.697 3.979 25.231 1.00 73.56 187 LYS A N 1
ATOM 1415 C CA . LYS A 1 187 ? -19.718 5.254 25.960 1.00 73.56 187 LYS A CA 1
ATOM 1416 C C . LYS A 1 187 ? -18.395 5.414 26.720 1.00 73.56 187 LYS A C 1
ATOM 1418 O O . LYS A 1 187 ? -17.969 4.491 27.414 1.00 73.56 187 LYS A O 1
ATOM 1423 N N . LEU A 1 188 ? -17.727 6.550 26.529 1.00 71.12 188 LEU A N 1
ATOM 1424 C CA . LEU A 1 188 ? -16.537 6.898 27.302 1.00 71.12 188 LEU A CA 1
ATOM 1425 C C . LEU A 1 188 ? -16.995 7.304 28.702 1.00 71.12 188 LEU A C 1
ATOM 1427 O O . LEU A 1 188 ? -17.901 8.125 28.832 1.00 71.12 188 LEU A O 1
ATOM 1431 N N . GLU A 1 189 ? -16.413 6.692 29.729 1.00 70.62 189 GLU A N 1
ATOM 1432 C CA . GLU A 1 189 ? -16.703 7.064 31.113 1.00 70.62 189 GLU A CA 1
ATOM 1433 C C . GLU A 1 189 ? -16.014 8.388 31.447 1.00 70.62 189 GLU A C 1
ATOM 1435 O O . GLU A 1 189 ? -14.933 8.689 30.934 1.00 70.62 189 GLU A O 1
ATOM 1440 N N . HIS A 1 190 ? -16.662 9.191 32.289 1.00 67.88 190 HIS A N 1
ATOM 1441 C CA . HIS A 1 190 ? -16.066 10.417 32.798 1.00 67.88 190 HIS A CA 1
ATOM 1442 C C . HIS A 1 190 ? -14.824 10.078 33.629 1.00 67.88 190 HIS A C 1
ATOM 1444 O O . HIS A 1 190 ? -14.887 9.236 34.523 1.00 67.88 190 HIS A O 1
ATOM 1450 N N . THR A 1 191 ? -13.710 10.756 33.347 1.00 71.62 191 THR A N 1
ATOM 1451 C CA . THR A 1 191 ? -12.514 10.713 34.195 1.00 71.62 191 THR A CA 1
ATOM 1452 C C . THR A 1 191 ? -12.438 12.016 34.981 1.00 71.62 191 THR A C 1
ATOM 1454 O O . THR A 1 191 ? -12.562 13.092 34.399 1.00 71.62 191 THR A O 1
ATOM 1457 N N . SER A 1 192 ? -12.230 11.926 36.292 1.00 71.06 192 SER A N 1
ATOM 1458 C CA . SER A 1 192 ? -12.088 13.080 37.191 1.00 71.06 192 SER A CA 1
ATOM 1459 C C . SER A 1 192 ? -10.633 13.545 37.344 1.00 71.06 192 SER A C 1
ATOM 1461 O O . SER A 1 192 ? -10.316 14.306 38.245 1.00 71.06 192 SER A O 1
ATOM 1463 N N . GLU A 1 193 ? -9.714 13.064 36.502 1.00 69.31 193 GLU A N 1
ATOM 1464 C CA . GLU A 1 193 ? -8.271 13.336 36.644 1.00 69.31 193 GLU A CA 1
ATOM 1465 C C . GLU A 1 193 ? -7.818 14.698 36.087 1.00 69.31 193 GLU A C 1
ATOM 1467 O O . GLU A 1 193 ? -6.627 14.999 36.087 1.00 69.31 193 GLU A O 1
ATOM 1472 N N . LEU A 1 194 ? -8.747 15.513 35.582 1.00 57.47 194 LEU A N 1
ATOM 1473 C CA . LEU A 1 194 ? -8.463 16.820 34.974 1.00 57.47 194 LEU A CA 1
ATOM 1474 C C . LEU A 1 194 ? -9.221 17.985 35.642 1.00 57.47 194 LEU A C 1
ATOM 1476 O O . LEU A 1 194 ? -9.196 19.088 35.097 1.00 57.47 194 LEU A O 1
ATOM 1480 N N . GLU A 1 195 ? -9.887 17.746 36.779 1.00 43.69 195 GLU A N 1
ATOM 1481 C CA . GLU A 1 195 ? -10.466 18.801 37.636 1.00 43.69 195 GLU A CA 1
ATOM 1482 C C . GLU A 1 195 ? -9.448 19.370 38.632 1.00 43.69 195 GLU A C 1
ATOM 1484 O O . GLU A 1 195 ? -8.665 18.582 39.213 1.00 43.69 195 GLU A O 1
#

pLDDT: mean 86.84, std 9.5, range [43.69, 97.56]

Radius of gyration: 25.01 Å; chains: 1; bounding box: 56×50×64 Å

Secondary structure (DSSP, 8-state):
-HHHHHHHHHHHHHHHHHH-TTTSPPPPBTTB-PPPPHHHHHHHHHHHHHHHHHHHHHHHHHHHHHHTTS-TTSHHHHHHHHHHHHHHHHHHHHHHHHIIIIIHHHHHHH-HHHHHHHHHHHHHHHHHHHHHGGGGPPPPPP---HHHHHHHHHHHHHHTTTSPPPS-GGGS----TTB-SSTT-BPPPP--TT-

Foldseek 3Di:
DVLLVLLLVLLVLQLCCFPPPVLDFDDAPPPRGDDGDPVSVVSNVSSVVSNVSSCVVCVVVVLVQLLLQFDPVDPVSVVVSVVVVVVVVVVVVVVVVCCVPVLVVCCVPVHDNVSSVVVSVVSVVVVVVCVVCVVVGDDDDDQDDPVVVVVVVVVVCVVCVVPDDDPDPVPDDDDDDQDHPGPPDTDDDDDPPPD

InterPro domains:
  IPR000109 Proton-dependent oligopeptide transporter family [PF00854] (2-191)
  IPR018456 PTR2 family proton/oligopeptide symporter, conserved site [PS01023] (85-97)
  IPR036259 MFS transporter superfamily [G3DSA:1.20.1250.20] (1-194)
  IPR036259 MFS transporter superfamily [SSF103473] (9-159)

Sequence (195 aa):
AAFSAIYFIGLVALTLSASVPALQPPKCSGSICPEASLLQYGVFFSGLYMIALGTGGIKPCVSSFGADQFDDSDPADRVKKGSFFNWFYFCINIGAFVSGTVIVWIQDNSGWGIGFAIPTIFMALAIASFFVASNMYRFQKPGGSPLTRVCQVVVAAFRKWHTEVPHDTSLLYEVDGQTSAIEGSRKLEHTSELE